Protein AF-A0A812VRJ7-F1 (afdb_monomer)

Mean predicted aligned error: 13.08 Å

Radius of gyration: 26.04 Å; Cα contacts (8 Å, |Δi|>4): 227; chains: 1; bounding box: 65×46×80 Å

pLDDT: mean 74.14, std 23.32, range [27.16, 97.75]

Structure (mmCIF, N/CA/C/O backbone):
data_AF-A0A812VRJ7-F1
#
_entry.id   AF-A0A812VRJ7-F1
#
loop_
_atom_site.group_PDB
_atom_site.id
_atom_site.type_symbol
_atom_site.label_atom_id
_atom_site.label_alt_id
_atom_site.label_comp_id
_atom_site.label_asym_id
_atom_site.label_entity_id
_atom_site.label_seq_id
_atom_site.pdbx_PDB_ins_code
_atom_site.Cartn_x
_atom_site.Cartn_y
_atom_site.Cartn_z
_atom_site.occupancy
_atom_site.B_iso_or_equiv
_atom_site.auth_seq_id
_atom_site.auth_comp_id
_atom_site.auth_asym_id
_atom_site.auth_atom_id
_atom_site.pdbx_PDB_model_num
ATOM 1 N N . MET A 1 1 ? -40.109 -2.853 35.556 1.00 38.38 1 MET A N 1
ATOM 2 C CA . MET A 1 1 ? -40.022 -1.914 36.688 1.00 38.38 1 MET A CA 1
ATOM 3 C C . MET A 1 1 ? -38.894 -0.971 36.322 1.00 38.38 1 MET A C 1
ATOM 5 O O . MET A 1 1 ? -37.742 -1.365 36.393 1.00 38.38 1 MET A O 1
ATOM 9 N N . CYS A 1 2 ? -39.244 0.147 35.689 1.00 47.12 2 CYS A N 1
ATOM 10 C CA . CYS A 1 2 ? -38.304 1.171 35.247 1.00 47.12 2 CYS A CA 1
ATOM 11 C C . CYS A 1 2 ? -38.473 2.306 36.246 1.00 47.12 2 CYS A C 1
ATOM 13 O O . CYS A 1 2 ? -39.527 2.941 36.252 1.00 47.12 2 CYS A O 1
ATOM 15 N N . ASP A 1 3 ? -37.506 2.461 37.142 1.00 59.97 3 ASP A N 1
ATOM 16 C CA . ASP A 1 3 ? -37.535 3.532 38.127 1.00 59.97 3 ASP A CA 1
ATOM 17 C C . ASP A 1 3 ? -37.390 4.880 37.419 1.00 59.97 3 ASP A C 1
ATOM 19 O O . ASP A 1 3 ? -36.591 5.044 36.494 1.00 59.97 3 ASP A O 1
ATOM 23 N N . ALA A 1 4 ? -38.246 5.818 37.819 1.00 60.97 4 ALA A N 1
ATOM 24 C CA . ALA A 1 4 ? -38.275 7.171 37.300 1.00 60.97 4 ALA A CA 1
ATOM 25 C C . ALA A 1 4 ? -36.961 7.882 37.656 1.00 60.97 4 ALA A C 1
ATOM 27 O O . ALA A 1 4 ? -36.634 8.037 38.831 1.00 60.97 4 ALA A O 1
ATOM 28 N N . MET A 1 5 ? -36.216 8.285 36.625 1.00 61.69 5 MET A N 1
ATOM 29 C CA . MET A 1 5 ? -34.984 9.063 36.743 1.00 61.69 5 MET A CA 1
ATOM 30 C C . MET A 1 5 ? -35.306 10.442 37.345 1.00 61.69 5 MET A C 1
ATOM 32 O O . MET A 1 5 ? -36.202 11.139 36.866 1.00 61.69 5 MET A O 1
ATOM 36 N N . ASP A 1 6 ? -34.588 10.801 38.405 1.00 71.00 6 ASP A N 1
ATOM 37 C CA . ASP A 1 6 ? -34.743 12.035 39.177 1.00 71.00 6 ASP A CA 1
ATOM 38 C C . ASP A 1 6 ? -34.308 13.274 38.349 1.00 71.00 6 ASP A C 1
ATOM 40 O O . ASP A 1 6 ? -33.198 13.278 37.812 1.00 71.00 6 ASP A O 1
ATOM 44 N N . PRO A 1 7 ? -35.137 14.331 38.204 1.00 68.12 7 PRO A N 1
ATOM 45 C CA . PRO A 1 7 ? -34.856 15.494 37.344 1.00 68.12 7 PRO A CA 1
ATOM 46 C C . PRO A 1 7 ? -33.763 16.454 37.858 1.00 68.12 7 PRO A C 1
ATOM 48 O O . PRO A 1 7 ? -33.565 17.526 37.283 1.00 68.12 7 PRO A O 1
ATOM 51 N N . THR A 1 8 ? -33.036 16.101 38.918 1.00 62.09 8 THR A N 1
ATOM 52 C CA . THR A 1 8 ? -32.086 17.001 39.593 1.00 62.09 8 THR A CA 1
ATOM 53 C C . THR A 1 8 ? -30.686 17.057 38.948 1.00 62.09 8 THR A C 1
ATOM 55 O O . THR A 1 8 ? -29.883 17.909 39.318 1.00 62.09 8 THR A O 1
ATOM 58 N N . GLU A 1 9 ? -30.391 16.240 37.928 1.00 58.53 9 GLU A N 1
ATOM 59 C CA . GLU A 1 9 ? -29.117 16.272 37.172 1.00 58.53 9 GLU A CA 1
ATOM 60 C C . GLU A 1 9 ? -29.133 17.178 35.919 1.00 58.53 9 GLU A C 1
ATOM 62 O O . GLU A 1 9 ? -28.286 17.060 35.036 1.00 58.53 9 GLU A O 1
ATOM 67 N N . ALA A 1 10 ? -30.060 18.134 35.817 1.00 58.62 10 ALA A N 1
ATOM 68 C CA . ALA A 1 10 ? -30.115 19.053 34.671 1.00 58.62 10 ALA A CA 1
ATOM 69 C C . ALA A 1 10 ? -28.995 20.126 34.651 1.00 58.62 10 ALA A C 1
ATOM 71 O O . ALA A 1 10 ? -28.858 20.839 33.662 1.00 58.62 10 ALA A O 1
ATOM 72 N N . GLY A 1 11 ? -28.185 20.251 35.713 1.00 57.69 11 GLY A N 1
ATOM 73 C CA . GLY A 1 11 ? -27.162 21.304 35.852 1.00 57.69 11 GLY A CA 1
ATOM 74 C C . GLY A 1 11 ? -25.723 20.919 35.476 1.00 57.69 11 GLY A C 1
ATOM 75 O O . GLY A 1 11 ? -24.850 21.780 35.482 1.00 57.69 11 GLY A O 1
ATOM 76 N N . ALA A 1 12 ? -25.439 19.650 35.162 1.00 57.78 12 ALA A N 1
ATOM 77 C CA . ALA A 1 12 ? -24.073 19.190 34.864 1.00 57.78 12 ALA A CA 1
ATOM 78 C C . ALA A 1 12 ? -23.681 19.308 33.376 1.00 57.78 12 ALA A C 1
ATOM 80 O O . ALA A 1 12 ? -22.518 19.108 33.028 1.00 57.78 12 ALA A O 1
ATOM 81 N N . GLY A 1 13 ? -24.635 19.630 32.495 1.00 56.81 13 GLY A N 1
ATOM 82 C CA . GLY A 1 13 ? -24.418 19.662 31.045 1.00 56.81 13 GLY A CA 1
ATOM 83 C C . GLY A 1 13 ? -23.746 20.931 30.513 1.00 56.81 13 GLY A C 1
ATOM 84 O O . GLY A 1 13 ? -23.052 20.856 29.502 1.00 56.81 13 GLY A O 1
ATOM 85 N N . GLU A 1 14 ? -23.904 22.082 31.176 1.00 61.69 14 GLU A N 1
ATOM 86 C CA . GLU A 1 14 ? -23.411 23.363 30.637 1.00 61.69 14 GLU A CA 1
ATOM 87 C C . GLU A 1 14 ? -21.886 23.522 30.769 1.00 61.69 14 GLU A C 1
ATOM 89 O O . GLU A 1 14 ? -21.258 24.105 29.893 1.00 61.69 14 GLU A O 1
ATOM 94 N N . ASN A 1 15 ? -21.255 22.890 31.765 1.00 62.81 15 ASN A N 1
ATOM 95 C CA . ASN A 1 15 ? -19.796 22.955 31.944 1.00 62.81 15 ASN A CA 1
ATOM 96 C C . ASN A 1 15 ? -19.004 22.050 30.982 1.00 62.81 15 ASN A C 1
ATOM 98 O O . ASN A 1 15 ? -17.785 22.168 30.905 1.00 62.81 15 ASN A O 1
ATOM 102 N N . PHE A 1 16 ? -19.652 21.121 30.269 1.00 69.44 16 PHE A N 1
ATOM 103 C CA . PHE A 1 16 ? -18.943 20.226 29.344 1.00 69.44 16 PHE A CA 1
ATOM 104 C C . PHE A 1 16 ? -18.629 20.900 28.000 1.00 69.44 16 PHE A C 1
ATOM 106 O O . PHE A 1 16 ? -17.688 20.497 27.321 1.00 69.44 16 PHE A O 1
ATOM 113 N N . LEU A 1 17 ? -19.395 21.930 27.618 1.00 69.94 17 LEU A N 1
ATOM 114 C CA . LEU A 1 17 ? -19.218 22.636 26.344 1.00 69.94 17 LEU A CA 1
ATOM 115 C C . LEU A 1 17 ? -18.100 23.691 26.374 1.00 69.94 17 LEU A C 1
ATOM 117 O O . LEU A 1 17 ? -17.613 24.055 25.307 1.00 69.94 17 LEU A O 1
ATOM 121 N N . ASP A 1 18 ? -17.657 24.109 27.563 1.00 77.75 18 ASP A N 1
ATOM 122 C CA . ASP A 1 18 ? -16.561 25.075 27.749 1.00 77.75 18 ASP A CA 1
ATOM 123 C C . ASP A 1 18 ? -15.201 24.411 28.032 1.00 77.75 18 ASP A C 1
ATOM 125 O O . ASP A 1 18 ? -14.207 25.101 28.255 1.00 77.75 18 ASP A O 1
ATOM 129 N N . MET A 1 19 ? -15.126 23.074 28.019 1.00 83.50 19 MET A N 1
ATOM 130 C CA . MET A 1 19 ? -13.853 22.367 28.172 1.00 83.50 19 MET A CA 1
ATOM 131 C C . MET A 1 19 ? -12.936 22.714 26.997 1.00 83.50 19 MET A C 1
ATOM 133 O O . MET A 1 19 ? -13.274 22.459 25.837 1.00 83.50 19 MET A O 1
ATOM 137 N N . GLU A 1 20 ? -11.772 23.294 27.292 1.00 91.69 20 GLU A N 1
ATOM 138 C CA . GLU A 1 20 ? -10.800 23.628 26.260 1.00 91.69 20 GLU A CA 1
ATOM 139 C C . GLU A 1 20 ? -10.397 22.359 25.502 1.00 91.69 20 GLU A C 1
ATOM 141 O O . GLU A 1 20 ? -10.191 21.284 26.073 1.00 91.69 20 GLU A O 1
ATOM 146 N N . ARG A 1 21 ? -10.282 22.484 24.178 1.00 88.12 21 ARG A N 1
ATOM 147 C CA . ARG A 1 21 ? -9.970 21.368 23.279 1.00 88.12 21 ARG A CA 1
ATOM 148 C C . ARG A 1 21 ? -8.733 20.583 23.729 1.00 88.12 21 ARG A C 1
ATOM 150 O O . ARG A 1 21 ? -8.737 19.358 23.645 1.00 88.12 21 ARG A O 1
ATOM 157 N N . ASP A 1 22 ? -7.715 21.273 24.232 1.00 89.19 22 ASP A N 1
ATOM 158 C CA . ASP A 1 22 ? -6.463 20.664 24.685 1.00 89.19 22 ASP A CA 1
ATOM 159 C C . ASP A 1 22 ? -6.663 19.794 25.938 1.00 89.19 22 ASP A C 1
ATOM 161 O O . ASP A 1 22 ? -6.056 18.727 26.056 1.00 89.19 22 ASP A O 1
ATOM 165 N N . GLU A 1 23 ? -7.551 20.195 26.854 1.00 91.50 23 GLU A N 1
ATOM 166 C CA . GLU A 1 23 ? -7.906 19.396 28.032 1.00 91.50 23 GLU A CA 1
ATOM 167 C C . GLU A 1 23 ? -8.691 18.148 27.631 1.00 91.50 23 GLU A C 1
ATOM 169 O O . GLU A 1 23 ? -8.403 17.051 28.117 1.00 91.50 23 GLU A O 1
ATOM 174 N N . LEU A 1 24 ? -9.632 18.286 26.691 1.00 90.44 24 LEU A N 1
ATOM 175 C CA . LEU A 1 24 ? -10.376 17.153 26.147 1.00 90.44 24 LEU A CA 1
ATOM 176 C C . LEU A 1 24 ? -9.442 16.168 25.431 1.00 90.44 24 LEU A C 1
ATOM 178 O O . LEU A 1 24 ? -9.554 14.960 25.640 1.00 90.44 24 LEU A O 1
ATOM 182 N N . GLU A 1 25 ? -8.497 16.660 24.624 1.00 88.75 25 GLU A N 1
ATOM 183 C CA . GLU A 1 25 ? -7.491 15.831 23.952 1.00 88.75 25 GLU A CA 1
ATOM 184 C C . GLU A 1 25 ? -6.598 15.101 24.974 1.00 88.75 25 GLU A C 1
ATOM 186 O O . GLU A 1 25 ? -6.362 13.897 24.832 1.00 88.75 25 GLU A O 1
ATOM 191 N N . GLN A 1 26 ? -6.166 15.769 26.051 1.00 91.06 26 GLN A N 1
ATOM 192 C CA . GLN A 1 26 ? -5.392 15.142 27.132 1.00 91.06 26 GLN A CA 1
ATOM 193 C C . GLN A 1 26 ? -6.197 14.118 27.939 1.00 91.06 26 GLN A C 1
ATOM 195 O O . GLN A 1 26 ? -5.662 13.066 28.314 1.00 91.06 26 GLN A O 1
ATOM 200 N N . LEU A 1 27 ? -7.477 14.389 28.201 1.00 91.38 27 LEU A N 1
ATOM 201 C CA . LEU A 1 27 ? -8.371 13.476 28.906 1.00 91.38 27 LEU A CA 1
ATOM 202 C C . LEU A 1 27 ? -8.643 12.244 28.041 1.00 91.38 27 LEU A C 1
ATOM 204 O O . LEU A 1 27 ? -8.508 11.121 28.527 1.00 91.38 27 LEU A O 1
ATOM 208 N N . LEU A 1 28 ? -8.920 12.432 26.748 1.00 88.69 28 LEU A N 1
ATOM 209 C CA . LEU A 1 28 ? -9.104 11.349 25.785 1.00 88.69 28 LEU A CA 1
ATOM 210 C C . LEU A 1 28 ? -7.826 10.512 25.648 1.00 88.69 28 LEU A C 1
ATOM 212 O O . LEU A 1 28 ? -7.893 9.287 25.708 1.00 88.69 28 LEU A O 1
ATOM 216 N N . ALA A 1 29 ? -6.655 11.146 25.538 1.00 85.94 29 ALA A N 1
ATOM 217 C CA . ALA A 1 29 ? -5.371 10.452 25.480 1.00 85.94 29 ALA A CA 1
ATOM 218 C C . ALA A 1 29 ? -5.104 9.653 26.763 1.00 85.94 29 ALA A C 1
ATOM 220 O O . ALA A 1 29 ? -4.741 8.476 26.700 1.00 85.94 29 ALA A O 1
ATOM 221 N N . THR A 1 30 ? -5.361 10.247 27.932 1.00 89.81 30 THR A N 1
ATOM 222 C CA . THR A 1 30 ? -5.280 9.557 29.224 1.00 89.81 30 THR A CA 1
ATOM 223 C C . THR A 1 30 ? -6.249 8.376 29.285 1.00 89.81 30 THR A C 1
ATOM 225 O O . THR A 1 30 ? -5.858 7.284 29.701 1.00 89.81 30 THR A O 1
ATOM 228 N N . PHE A 1 31 ? -7.490 8.551 28.838 1.00 90.00 31 PHE A N 1
ATOM 229 C CA . PHE A 1 31 ? -8.501 7.500 28.824 1.00 90.00 31 PHE A CA 1
ATOM 230 C C . PHE A 1 31 ? -8.092 6.346 27.900 1.00 90.00 31 PHE A C 1
ATOM 232 O O . PHE A 1 31 ? -8.024 5.201 28.345 1.00 90.00 31 PHE A O 1
ATOM 239 N N . VAL A 1 32 ? -7.703 6.646 26.657 1.00 86.00 32 VAL A N 1
ATOM 240 C CA . VAL A 1 32 ? -7.214 5.667 25.671 1.00 86.00 32 VAL A CA 1
ATOM 241 C C . VAL A 1 32 ? -5.965 4.947 26.182 1.00 86.00 32 VAL A C 1
ATOM 243 O O . VAL A 1 32 ? -5.845 3.733 26.027 1.00 86.00 32 VAL A O 1
ATOM 246 N N . SER A 1 33 ? -5.065 5.649 26.878 1.00 84.50 33 SER A N 1
ATOM 247 C CA . SER A 1 33 ? -3.874 5.035 27.476 1.00 84.50 33 SER A CA 1
ATOM 248 C C . SER A 1 33 ? -4.206 4.009 28.567 1.00 84.50 33 SER A C 1
ATOM 250 O O . SER A 1 33 ? -3.423 3.085 28.790 1.00 84.50 33 SER A O 1
ATOM 252 N N . ARG A 1 34 ? -5.367 4.122 29.225 1.00 88.06 34 ARG A N 1
ATOM 253 C CA . ARG A 1 34 ? -5.824 3.188 30.266 1.00 88.06 34 ARG A CA 1
ATOM 254 C C . ARG A 1 34 ? -6.627 2.015 29.715 1.00 88.06 34 ARG A C 1
ATOM 256 O O . ARG A 1 34 ? -6.805 1.036 30.436 1.00 88.06 34 ARG A O 1
ATOM 263 N N . LEU A 1 35 ? -7.068 2.076 28.458 1.00 86.31 35 LEU A N 1
ATOM 264 C CA . LEU A 1 35 ? -7.77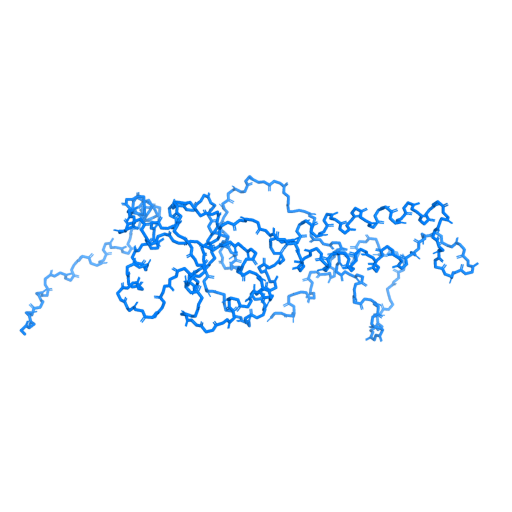0 0.965 27.828 1.00 86.31 35 LEU A CA 1
ATOM 265 C C . LEU A 1 35 ? -6.841 -0.253 27.743 1.00 86.31 35 LEU A C 1
ATOM 267 O O . LEU A 1 35 ? -5.724 -0.192 27.215 1.00 86.31 35 LEU A O 1
ATOM 271 N N . GLN A 1 36 ? -7.319 -1.361 28.302 1.00 84.38 36 GLN A N 1
ATOM 272 C CA .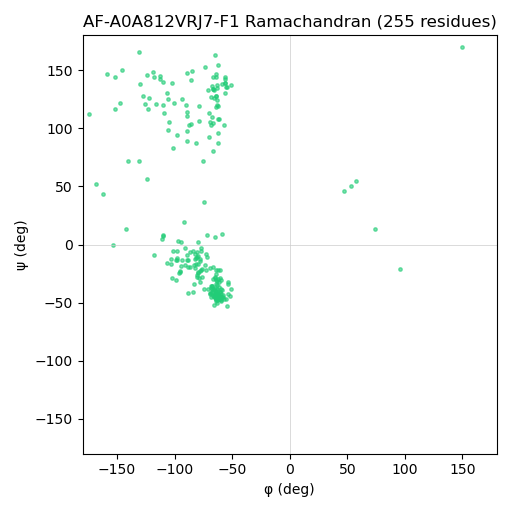 GLN A 1 36 ? -6.730 -2.684 28.158 1.00 84.38 36 GLN A CA 1
ATOM 273 C C . GLN A 1 36 ? -7.688 -3.558 27.344 1.00 84.38 36 GLN A C 1
ATOM 275 O O . GLN A 1 36 ? -8.906 -3.393 27.455 1.00 84.38 36 GLN A O 1
ATOM 280 N N . PRO A 1 37 ? -7.167 -4.463 26.500 1.00 80.88 37 PRO A N 1
ATOM 281 C CA . PRO A 1 37 ? -8.015 -5.366 25.739 1.00 80.88 37 PRO A CA 1
ATOM 282 C C . PRO A 1 37 ? -8.776 -6.279 26.703 1.00 80.88 37 PRO A C 1
ATOM 284 O O . PRO A 1 37 ? -8.191 -6.838 27.629 1.00 80.88 37 PRO A O 1
ATOM 287 N N . VAL A 1 38 ? -10.080 -6.447 26.466 1.00 84.94 38 VAL A N 1
ATOM 288 C CA . VAL A 1 38 ? -10.959 -7.287 27.303 1.00 84.94 38 VAL A CA 1
ATOM 289 C C . VAL A 1 38 ? -10.481 -8.745 27.318 1.00 84.94 38 VAL A C 1
ATOM 291 O O . VAL A 1 38 ? -10.667 -9.463 28.297 1.00 84.94 38 VAL A O 1
ATOM 294 N N . SER A 1 39 ? -9.836 -9.187 26.238 1.00 82.38 39 SER A N 1
ATOM 295 C CA . SER A 1 39 ? -9.262 -10.521 26.102 1.00 82.38 39 SER A CA 1
ATOM 296 C C . SER A 1 39 ? -8.069 -10.481 25.153 1.00 82.38 39 SER A C 1
ATOM 298 O O . SER A 1 39 ? -8.094 -9.779 24.148 1.00 82.38 39 SER A O 1
ATOM 300 N N . THR A 1 40 ? -7.034 -11.280 25.411 1.00 76.62 40 THR A N 1
ATOM 301 C CA . THR A 1 40 ? -5.915 -11.449 24.466 1.00 76.62 40 THR A CA 1
ATOM 302 C C . THR A 1 40 ? -6.354 -12.100 23.154 1.00 76.62 40 THR A C 1
ATOM 304 O O . THR A 1 40 ? -5.714 -11.898 22.128 1.00 76.62 40 THR A O 1
ATOM 307 N N . LYS A 1 41 ? -7.482 -12.821 23.160 1.00 80.88 41 LYS A N 1
ATOM 308 C CA . LYS A 1 41 ? -8.057 -13.461 21.969 1.00 80.88 41 LYS A CA 1
ATOM 309 C C . LYS A 1 41 ? -8.801 -12.492 21.049 1.00 80.88 41 LYS A C 1
ATOM 311 O O . LYS A 1 41 ? -9.116 -12.854 19.918 1.00 80.88 41 LYS A O 1
ATOM 316 N N . SER A 1 42 ? -9.108 -11.273 21.510 1.00 79.88 42 SER A N 1
ATOM 317 C CA . SER A 1 42 ? -9.819 -10.292 20.679 1.00 79.88 42 SER A CA 1
ATOM 318 C C . SER A 1 42 ? -8.899 -9.583 19.681 1.00 79.88 42 SER A C 1
ATOM 320 O O . SER A 1 42 ? -9.383 -9.025 18.696 1.00 79.88 42 SER A O 1
ATOM 322 N N . VAL A 1 43 ? -7.577 -9.647 19.878 1.00 88.56 43 VAL A N 1
ATOM 323 C CA . VAL A 1 43 ? -6.598 -9.051 18.963 1.00 88.56 43 VAL A CA 1
ATOM 324 C C . VAL A 1 43 ? -6.227 -10.070 17.886 1.00 88.56 43 VAL A C 1
ATOM 326 O O . VAL A 1 43 ? -5.404 -10.966 18.083 1.00 88.56 43 VAL A O 1
ATOM 329 N N . ARG A 1 44 ? -6.868 -9.944 16.723 1.00 92.81 44 ARG A N 1
ATOM 330 C CA . ARG A 1 44 ? -6.634 -10.799 15.553 1.00 92.81 44 ARG A CA 1
ATOM 331 C C . ARG A 1 44 ? -6.112 -9.966 14.394 1.00 92.81 44 ARG A C 1
ATOM 333 O O . ARG A 1 44 ? -6.548 -8.839 14.210 1.00 92.81 44 ARG A O 1
ATOM 340 N N . ALA A 1 45 ? -5.214 -10.520 13.592 1.00 95.00 45 ALA A N 1
ATOM 341 C CA . ALA A 1 45 ? -4.722 -9.880 12.377 1.00 95.00 45 ALA A CA 1
ATOM 342 C C . ALA A 1 45 ? -4.783 -10.832 11.184 1.00 95.00 45 ALA A C 1
ATOM 344 O O . ALA A 1 45 ? -4.935 -12.049 11.319 1.00 95.00 45 ALA A O 1
ATOM 345 N N . VAL A 1 46 ? -4.639 -10.264 9.991 1.00 95.44 46 VAL A N 1
ATOM 346 C CA . VAL A 1 46 ? -4.527 -10.994 8.730 1.00 95.44 46 VAL A CA 1
ATOM 347 C C . VAL A 1 46 ? -3.236 -10.576 8.036 1.00 95.44 46 VAL A C 1
ATOM 349 O O . VAL A 1 46 ? -2.793 -9.432 8.121 1.00 95.44 46 VAL A O 1
ATOM 352 N N . ARG A 1 47 ? -2.599 -11.508 7.324 1.00 96.06 47 ARG A N 1
ATOM 353 C CA . ARG A 1 47 ? -1.437 -11.171 6.494 1.00 96.06 47 ARG A CA 1
ATOM 354 C C . ARG A 1 47 ? -1.894 -10.360 5.285 1.00 96.06 47 ARG A C 1
ATOM 356 O O . ARG A 1 47 ? -2.819 -10.767 4.585 1.00 96.06 47 ARG A O 1
ATOM 363 N N . THR A 1 48 ? -1.206 -9.264 4.985 1.00 94.94 48 THR A N 1
ATOM 364 C CA . THR A 1 48 ? -1.590 -8.336 3.906 1.00 94.94 48 THR A CA 1
ATOM 365 C C . THR A 1 48 ? -1.772 -9.048 2.563 1.00 94.94 48 THR A C 1
ATOM 367 O O . THR A 1 48 ? -2.756 -8.807 1.872 1.00 94.94 48 THR A O 1
ATOM 370 N N . HIS A 1 49 ? -0.889 -9.985 2.198 1.00 94.56 49 HIS A N 1
ATOM 371 C CA . HIS A 1 49 ? -1.039 -10.742 0.949 1.00 94.56 49 HIS A CA 1
ATOM 372 C C . HIS A 1 49 ? -2.286 -11.640 0.900 1.00 94.56 49 HIS A C 1
ATOM 374 O O . HIS A 1 49 ? -2.801 -11.879 -0.187 1.00 94.56 49 HIS A O 1
ATOM 380 N N . GLU A 1 50 ? -2.787 -12.141 2.035 1.00 94.62 50 GLU A N 1
ATOM 381 C CA . GLU A 1 50 ? -4.051 -12.891 2.085 1.00 94.62 50 GLU A CA 1
ATOM 382 C C . GLU A 1 50 ? -5.250 -11.949 1.949 1.00 94.62 50 GLU A C 1
ATOM 384 O O . GLU A 1 50 ? -6.203 -12.270 1.238 1.00 94.62 50 GLU A O 1
ATOM 389 N N . ALA A 1 51 ? -5.176 -10.766 2.566 1.00 93.50 51 ALA A N 1
ATOM 390 C CA . ALA A 1 51 ? -6.202 -9.735 2.438 1.00 93.50 51 ALA A CA 1
ATOM 391 C C . ALA A 1 51 ? -6.289 -9.175 1.009 1.00 93.50 51 ALA A C 1
ATOM 393 O O . ALA A 1 51 ? -7.391 -8.951 0.515 1.00 93.50 51 ALA A O 1
ATOM 394 N N . LEU A 1 52 ? -5.145 -8.998 0.336 1.00 93.50 52 LEU A N 1
ATOM 395 C CA . LEU A 1 52 ? -5.034 -8.497 -1.040 1.00 93.50 52 LEU A CA 1
ATOM 396 C C . LEU A 1 52 ? -5.150 -9.589 -2.113 1.00 93.50 52 LEU A C 1
ATOM 398 O O . LEU A 1 52 ? -5.231 -9.273 -3.303 1.00 93.50 52 LEU A O 1
ATOM 402 N N . ARG A 1 53 ? -5.198 -10.869 -1.726 1.00 92.56 53 ARG A N 1
ATOM 403 C CA . ARG A 1 53 ? -5.268 -11.991 -2.668 1.00 92.56 53 ARG A CA 1
ATOM 404 C C . ARG A 1 53 ? -6.470 -11.846 -3.601 1.00 92.56 53 ARG A C 1
ATOM 406 O O . ARG A 1 53 ? -7.565 -11.482 -3.163 1.00 92.56 53 ARG A O 1
ATOM 413 N N . TRP A 1 54 ? -6.267 -12.168 -4.880 1.00 91.62 54 TRP A N 1
ATOM 414 C CA . TRP A 1 54 ? -7.311 -12.105 -5.910 1.00 91.62 54 TRP A CA 1
ATOM 415 C C . TRP A 1 54 ? -8.006 -10.733 -5.962 1.00 91.62 54 TRP A C 1
ATOM 417 O O . TRP A 1 54 ? -9.234 -10.649 -5.919 1.00 91.62 54 TRP A O 1
ATOM 427 N N . PHE A 1 55 ? -7.223 -9.651 -6.027 1.00 89.50 55 PHE A N 1
ATOM 428 C CA . PHE A 1 55 ? -7.722 -8.268 -6.024 1.00 89.50 55 PHE A CA 1
ATOM 429 C C . PHE A 1 55 ? -8.565 -7.954 -4.788 1.00 89.50 55 PHE A C 1
ATOM 431 O O . PHE A 1 55 ? -9.745 -7.595 -4.875 1.00 89.50 55 PHE A O 1
ATOM 438 N N . ALA A 1 56 ? -7.969 -8.197 -3.626 1.00 90.62 56 ALA A N 1
ATOM 439 C CA . ALA A 1 56 ? -8.599 -8.062 -2.326 1.00 90.62 56 ALA A CA 1
ATOM 440 C C . ALA A 1 56 ? -9.988 -8.716 -2.243 1.00 90.62 56 ALA A C 1
ATOM 442 O O . ALA A 1 56 ? -10.954 -8.127 -1.753 1.00 90.62 56 ALA A O 1
ATOM 443 N N . GLN A 1 57 ? -10.111 -9.946 -2.754 1.00 91.25 57 GLN A N 1
ATOM 444 C CA . GLN A 1 57 ? -11.366 -10.702 -2.712 1.00 91.25 57 GLN A CA 1
ATOM 445 C C . GLN A 1 57 ? -11.910 -10.799 -1.282 1.00 91.25 57 GLN A C 1
ATOM 447 O O . GLN A 1 57 ? -13.120 -10.738 -1.092 1.00 91.25 57 GLN A O 1
ATOM 452 N N . ALA A 1 58 ? -11.024 -10.887 -0.286 1.00 89.69 58 ALA A N 1
ATOM 453 C CA . ALA A 1 58 ? -11.387 -10.914 1.125 1.00 89.69 58 ALA A CA 1
ATOM 454 C C . ALA A 1 58 ? -12.164 -9.654 1.557 1.00 89.69 58 ALA A C 1
ATOM 456 O O . ALA A 1 58 ? -13.160 -9.772 2.259 1.00 89.69 58 ALA A O 1
ATOM 457 N N . LEU A 1 59 ? -11.785 -8.469 1.061 1.00 86.31 59 LEU A N 1
ATOM 458 C CA . LEU A 1 59 ? -12.499 -7.207 1.315 1.00 86.31 59 LEU A CA 1
ATOM 459 C C . LEU A 1 59 ? -13.824 -7.101 0.544 1.00 86.31 59 LEU A C 1
ATOM 461 O O . LEU A 1 59 ? -14.667 -6.256 0.841 1.00 86.31 59 LEU A O 1
ATOM 465 N N . ARG A 1 60 ? -13.998 -7.922 -0.497 1.00 87.69 60 ARG A N 1
ATOM 466 C CA . ARG A 1 60 ? -15.188 -7.919 -1.359 1.00 87.69 60 ARG A CA 1
ATOM 467 C C . ARG A 1 60 ? -16.221 -8.968 -0.953 1.00 87.69 60 ARG A C 1
ATOM 469 O O . ARG A 1 60 ? -17.396 -8.790 -1.289 1.00 87.69 60 ARG A O 1
ATOM 476 N N . ALA A 1 61 ? -15.780 -10.025 -0.274 1.00 88.25 61 ALA A N 1
ATOM 477 C CA . ALA A 1 61 ? -16.597 -11.146 0.165 1.00 88.25 61 ALA A CA 1
ATOM 478 C C . ALA A 1 61 ? -17.696 -10.708 1.154 1.00 88.25 61 ALA A C 1
ATOM 480 O O . ALA A 1 61 ? -17.548 -9.687 1.829 1.00 88.25 61 ALA A O 1
ATOM 481 N N . PRO A 1 62 ? -18.808 -11.461 1.245 1.00 86.06 62 PRO A N 1
ATOM 482 C CA . PRO A 1 62 ? -19.795 -11.268 2.301 1.00 86.06 62 PRO A CA 1
ATOM 483 C C . PRO A 1 62 ? -19.156 -11.384 3.692 1.00 86.06 62 PRO A C 1
ATOM 485 O O . PRO A 1 62 ? -18.258 -12.201 3.910 1.00 86.06 62 PRO A O 1
ATOM 488 N N . THR A 1 63 ? -19.635 -10.572 4.632 1.00 82.12 63 THR A N 1
ATOM 489 C CA . THR A 1 63 ? -19.201 -10.587 6.034 1.00 82.12 63 THR A CA 1
ATOM 490 C C . THR A 1 63 ? -19.382 -11.975 6.654 1.00 82.12 63 THR A C 1
ATOM 492 O O . THR A 1 63 ? -20.392 -12.631 6.415 1.00 82.12 63 THR A O 1
ATOM 495 N N . GLY A 1 64 ? -18.413 -12.418 7.461 1.00 77.88 64 GLY A N 1
ATOM 496 C CA . GLY A 1 64 ? -18.490 -13.672 8.227 1.00 77.88 64 GLY A CA 1
ATOM 497 C C . GLY A 1 64 ? -17.841 -14.901 7.576 1.00 77.88 64 GLY A C 1
ATOM 498 O O . GLY A 1 64 ? -17.437 -15.806 8.292 1.00 77.88 64 GLY A O 1
ATOM 499 N N . VAL A 1 65 ? -17.633 -14.929 6.253 1.00 83.75 65 VAL A N 1
ATOM 500 C CA . VAL A 1 65 ? -17.053 -16.113 5.569 1.00 83.75 65 VAL A CA 1
ATOM 501 C C . VAL A 1 65 ? -15.534 -16.237 5.773 1.00 83.75 65 VAL A C 1
ATOM 503 O O . VAL A 1 65 ? -14.961 -17.307 5.607 1.00 83.75 65 VAL A O 1
ATOM 506 N N . MET A 1 66 ? -14.851 -15.141 6.116 1.00 84.31 66 MET A N 1
ATOM 507 C CA . MET A 1 66 ? -13.381 -15.071 6.109 1.00 84.31 66 MET A CA 1
ATOM 508 C C . MET A 1 66 ? -12.745 -14.966 7.502 1.00 84.31 66 MET A C 1
ATOM 510 O O . MET A 1 66 ? -11.523 -14.840 7.588 1.00 84.31 66 MET A O 1
ATOM 514 N N . ALA A 1 67 ? -13.535 -15.040 8.580 1.00 82.81 67 ALA A N 1
ATOM 515 C CA . ALA A 1 67 ? -13.027 -14.911 9.950 1.00 82.81 67 ALA A CA 1
ATOM 516 C C . ALA A 1 67 ? -11.971 -15.981 10.289 1.00 82.81 67 ALA A C 1
ATOM 518 O O . ALA A 1 67 ? -11.019 -15.710 11.022 1.00 82.81 67 ALA A O 1
ATOM 519 N N . GLU A 1 68 ? -12.075 -17.167 9.680 1.00 87.56 68 GLU A N 1
ATOM 520 C CA . GLU A 1 68 ? -11.138 -18.287 9.845 1.00 87.56 68 GLU A CA 1
ATOM 521 C C . GLU A 1 68 ? -9.707 -17.974 9.383 1.00 87.56 68 GLU A C 1
ATOM 523 O O . GLU A 1 68 ? -8.759 -18.613 9.830 1.00 87.56 68 GLU A O 1
ATOM 528 N N . LYS A 1 69 ? -9.521 -16.981 8.504 1.00 90.06 69 LYS A N 1
ATOM 529 C CA . LYS A 1 69 ? -8.190 -16.601 8.002 1.00 90.06 69 LYS A CA 1
ATOM 530 C C . LYS A 1 69 ? -7.412 -15.681 8.938 1.00 90.06 69 LYS A C 1
ATOM 532 O O . LYS A 1 69 ? -6.226 -15.444 8.701 1.00 90.06 69 LYS A O 1
ATOM 537 N N . SER A 1 70 ? -8.070 -15.119 9.947 1.00 93.25 70 SER A N 1
ATOM 538 C CA . SER A 1 70 ? -7.423 -14.246 10.922 1.00 93.25 70 SER A CA 1
ATOM 539 C C . SER A 1 70 ? -6.800 -15.066 12.051 1.00 93.25 70 SER A C 1
ATOM 541 O O . SER A 1 70 ? -7.375 -16.059 12.500 1.00 93.25 70 SER A O 1
ATOM 543 N N . PHE A 1 71 ? -5.629 -14.648 12.520 1.00 94.50 71 PHE A N 1
ATOM 544 C CA . PHE A 1 71 ? -4.884 -15.311 13.592 1.00 94.50 71 PHE A CA 1
ATOM 545 C C . PHE A 1 71 ? -4.713 -14.367 14.784 1.00 94.50 71 PHE A C 1
ATOM 547 O O . PHE A 1 71 ? -4.625 -13.153 14.603 1.00 94.50 71 PHE A O 1
ATOM 554 N N . GLU A 1 72 ? -4.676 -14.922 15.995 1.00 93.88 72 GLU A N 1
ATOM 555 C CA . GLU A 1 72 ? -4.412 -14.163 17.222 1.00 93.88 72 GLU A CA 1
ATOM 556 C C . GLU A 1 72 ? -2.978 -13.608 17.196 1.00 93.88 72 GLU A C 1
ATOM 558 O O . GLU A 1 72 ? -2.030 -14.316 16.845 1.00 93.88 72 GLU A O 1
ATOM 563 N N . THR A 1 73 ? -2.810 -12.329 17.527 1.00 93.19 73 THR A N 1
ATOM 564 C CA . THR A 1 73 ? -1.503 -11.656 17.553 1.00 93.19 73 THR A CA 1
ATOM 565 C C . THR A 1 73 ? -1.471 -10.619 18.666 1.00 93.19 73 THR A C 1
ATOM 567 O O . THR A 1 73 ? -2.491 -10.029 19.003 1.00 93.19 73 THR A O 1
ATOM 570 N N . THR A 1 74 ? -0.293 -10.363 19.226 1.00 89.62 74 THR A N 1
ATOM 571 C CA . THR A 1 74 ? -0.079 -9.279 20.200 1.00 89.62 74 THR A CA 1
ATOM 572 C C . THR A 1 74 ? 0.268 -7.951 19.531 1.00 89.62 74 THR A C 1
ATOM 574 O O . THR A 1 74 ? 0.133 -6.901 20.147 1.00 89.62 74 THR A O 1
ATOM 577 N N . GLU A 1 75 ? 0.709 -8.002 18.274 1.00 90.12 75 GLU A N 1
ATOM 578 C CA . GLU A 1 75 ? 1.226 -6.858 17.520 1.00 90.12 75 GLU A CA 1
ATOM 579 C C . GLU A 1 75 ? 0.553 -6.766 16.152 1.00 90.12 75 GLU A C 1
ATOM 581 O O . GLU A 1 75 ? 0.358 -7.783 15.468 1.00 90.12 75 GLU A O 1
ATOM 586 N N . ILE A 1 76 ? 0.222 -5.536 15.760 1.00 92.12 76 ILE A N 1
ATOM 587 C CA . ILE A 1 76 ? -0.402 -5.180 14.486 1.00 92.12 76 ILE A CA 1
ATOM 588 C C . ILE A 1 76 ? 0.453 -4.085 13.842 1.00 92.12 76 ILE A C 1
ATOM 590 O O . ILE A 1 76 ? 0.724 -3.062 14.469 1.00 92.12 76 ILE A O 1
ATOM 594 N N . ASP A 1 77 ? 0.852 -4.286 12.584 1.00 92.81 77 ASP A N 1
ATOM 595 C CA . ASP A 1 77 ? 1.708 -3.323 11.879 1.00 92.81 77 ASP A CA 1
ATOM 596 C C . ASP A 1 77 ? 0.908 -2.113 11.386 1.00 92.81 77 ASP A C 1
ATOM 598 O O . ASP A 1 77 ? 1.448 -1.014 11.249 1.00 92.81 77 ASP A O 1
ATOM 602 N N . GLU A 1 78 ? -0.361 -2.328 11.032 1.00 91.19 78 GLU A N 1
ATOM 603 C CA . GLU A 1 78 ? -1.228 -1.287 10.493 1.00 91.19 78 GLU A CA 1
ATOM 604 C C . GLU A 1 78 ? -2.712 -1.627 10.661 1.00 91.19 78 GLU A C 1
ATOM 606 O O . GLU A 1 78 ? -3.141 -2.782 10.561 1.00 91.19 78 GLU A O 1
ATOM 611 N N . PHE A 1 79 ? -3.503 -0.581 10.866 1.00 89.88 79 PHE A N 1
ATOM 612 C CA . PHE A 1 79 ? -4.947 -0.644 11.016 1.00 89.88 79 PHE A CA 1
ATOM 613 C C . PHE A 1 79 ? -5.653 -0.121 9.760 1.00 89.88 79 PHE A C 1
ATOM 615 O O . PHE A 1 79 ? -5.399 1.007 9.334 1.00 89.88 79 PHE A O 1
ATOM 622 N N . TRP A 1 80 ? -6.546 -0.921 9.170 1.00 89.25 80 TRP A N 1
ATOM 623 C CA . TRP A 1 80 ? -7.378 -0.530 8.026 1.00 89.25 80 TRP A CA 1
ATOM 624 C C . TRP A 1 80 ? -8.831 -0.389 8.478 1.00 89.25 80 TRP A C 1
ATOM 626 O O . TRP A 1 80 ? -9.478 -1.376 8.833 1.00 89.25 80 TRP A O 1
ATOM 636 N N . SER A 1 81 ? -9.352 0.839 8.451 1.00 81.75 81 SER A N 1
ATOM 637 C CA . SER A 1 81 ? -10.751 1.108 8.785 1.00 81.75 81 SER A CA 1
ATOM 638 C C . SER A 1 81 ? -11.668 0.895 7.575 1.00 81.75 81 SER A C 1
ATOM 640 O O . SER A 1 81 ? -11.294 1.111 6.422 1.00 81.75 81 SER A O 1
ATOM 642 N N . HIS A 1 82 ? -12.909 0.480 7.827 1.00 67.94 82 HIS A N 1
ATOM 643 C CA . HIS A 1 82 ? -13.896 0.206 6.779 1.00 67.94 82 HIS A CA 1
ATOM 644 C C . HIS A 1 82 ? -14.577 1.455 6.202 1.00 67.94 82 HIS A C 1
ATOM 646 O O . HIS A 1 82 ? -15.244 1.358 5.164 1.00 67.94 82 HIS A O 1
ATOM 652 N N . SER A 1 83 ? -14.378 2.632 6.812 1.00 68.75 83 SER A N 1
ATOM 653 C CA . SER A 1 83 ? -15.052 3.896 6.462 1.00 68.75 83 SER A CA 1
ATOM 654 C C . SER A 1 83 ? -14.543 4.552 5.168 1.00 68.75 83 SER A C 1
ATOM 656 O O . SER A 1 83 ? -14.476 5.770 5.043 1.00 68.75 83 SER A O 1
ATOM 658 N N . TRP A 1 84 ? -14.202 3.749 4.166 1.00 61.94 84 TRP A N 1
ATOM 659 C CA . TRP A 1 84 ? -13.993 4.228 2.807 1.00 61.94 84 TRP A CA 1
ATOM 660 C C . TRP A 1 84 ? -15.344 4.266 2.093 1.00 61.94 84 TRP A C 1
ATOM 662 O O . TRP A 1 84 ? -15.891 3.228 1.710 1.00 61.94 84 TRP A O 1
ATOM 672 N N . HIS A 1 85 ? -15.921 5.448 1.928 1.00 74.31 85 HIS A N 1
ATOM 673 C CA . HIS A 1 85 ? -17.025 5.617 0.990 1.00 74.31 85 HIS A CA 1
ATOM 674 C C . HIS A 1 85 ? -16.476 5.382 -0.426 1.00 74.31 85 HIS A C 1
ATOM 676 O O . HIS A 1 85 ? -15.451 5.941 -0.799 1.00 74.31 85 HIS A O 1
ATOM 682 N N . GLY A 1 86 ? -17.081 4.472 -1.196 1.00 84.00 86 GLY A N 1
ATOM 683 C CA . GLY A 1 86 ? -16.633 4.177 -2.559 1.00 84.00 86 GLY A CA 1
ATOM 684 C C . GLY A 1 86 ? -16.875 2.743 -3.019 1.00 84.00 86 GLY A C 1
ATOM 685 O O . GLY A 1 86 ? -17.225 1.843 -2.248 1.00 84.00 86 GLY A O 1
ATOM 686 N N . ARG A 1 87 ? -16.672 2.513 -4.319 1.00 88.94 87 ARG A N 1
ATOM 687 C CA . ARG A 1 87 ? -16.794 1.181 -4.927 1.00 88.94 87 ARG A CA 1
ATOM 688 C C . ARG A 1 87 ? -15.742 0.241 -4.331 1.00 88.94 87 ARG A C 1
ATOM 690 O O . ARG A 1 87 ? -14.574 0.601 -4.211 1.00 88.94 87 ARG A O 1
ATOM 697 N N . LYS A 1 88 ? -16.131 -1.003 -4.022 1.00 88.12 88 LYS A N 1
ATOM 698 C CA . LYS A 1 88 ? -15.249 -2.010 -3.392 1.00 88.12 88 LYS A CA 1
ATOM 699 C C . LYS A 1 88 ? -13.930 -2.243 -4.150 1.00 88.12 88 LYS A C 1
ATOM 701 O O . LYS A 1 88 ? -12.911 -2.532 -3.535 1.00 88.12 88 LYS A O 1
ATOM 706 N N . TRP A 1 89 ? -13.950 -2.117 -5.478 1.00 89.06 89 TRP A N 1
ATOM 707 C CA . TRP A 1 89 ? -12.762 -2.266 -6.324 1.00 89.06 89 TRP A CA 1
ATOM 708 C C . TRP A 1 89 ? -11.742 -1.141 -6.145 1.00 89.06 89 TRP A C 1
ATOM 710 O O . TRP A 1 89 ? -10.549 -1.425 -6.119 1.00 89.06 89 TRP A O 1
ATOM 720 N N . ASN A 1 90 ? -12.193 0.098 -5.945 1.00 89.81 90 ASN A N 1
ATOM 721 C CA . ASN A 1 90 ? -11.292 1.228 -5.722 1.00 89.81 90 ASN A CA 1
ATOM 722 C C . ASN A 1 90 ? -10.517 1.018 -4.419 1.00 89.81 90 ASN A C 1
ATOM 724 O O . ASN A 1 90 ? -9.304 1.156 -4.408 1.00 89.81 90 ASN A O 1
ATOM 728 N N . LYS A 1 91 ? -11.189 0.533 -3.364 1.00 88.75 91 LYS A N 1
ATOM 729 C CA . LYS A 1 91 ? -10.536 0.152 -2.100 1.00 88.75 91 LYS A CA 1
ATOM 730 C C . LYS A 1 91 ? -9.414 -0.867 -2.315 1.00 88.75 91 LYS A C 1
ATOM 732 O O . LYS A 1 91 ? -8.316 -0.709 -1.792 1.00 88.75 91 LYS A O 1
ATOM 737 N N . ALA A 1 92 ? -9.689 -1.908 -3.101 1.00 91.25 92 ALA A N 1
ATOM 738 C CA . ALA A 1 92 ? -8.714 -2.951 -3.404 1.00 91.25 92 ALA A CA 1
ATOM 739 C C . ALA A 1 92 ? -7.502 -2.398 -4.170 1.00 91.25 92 ALA A C 1
ATOM 741 O O . ALA A 1 92 ? -6.365 -2.708 -3.820 1.00 91.25 92 ALA A O 1
ATOM 742 N N . LEU A 1 93 ? -7.744 -1.575 -5.196 1.00 92.38 93 LEU A N 1
ATOM 743 C CA . LEU A 1 93 ? -6.691 -0.947 -5.995 1.00 92.38 93 LEU A CA 1
ATOM 744 C C . LEU A 1 93 ? -5.843 0.010 -5.155 1.00 92.38 93 LEU A C 1
ATOM 746 O O . LEU A 1 93 ? -4.622 -0.111 -5.172 1.00 92.38 93 LEU A O 1
ATOM 750 N N . THR A 1 94 ? -6.471 0.881 -4.363 1.00 92.06 94 THR A N 1
ATOM 751 C CA . THR A 1 94 ? -5.777 1.800 -3.453 1.00 92.06 94 THR A CA 1
ATOM 752 C C . THR A 1 94 ? -4.920 1.037 -2.450 1.00 92.06 94 THR A C 1
ATOM 754 O O . THR A 1 94 ? -3.751 1.361 -2.272 1.00 92.06 94 THR A O 1
ATOM 757 N N . ALA A 1 95 ? -5.450 -0.028 -1.844 1.00 91.81 95 ALA A N 1
ATOM 758 C CA . ALA A 1 95 ? -4.695 -0.842 -0.897 1.00 91.81 95 ALA A CA 1
ATOM 759 C C . ALA A 1 95 ? -3.485 -1.543 -1.549 1.00 91.81 95 ALA A C 1
ATOM 761 O O . ALA A 1 95 ? -2.398 -1.560 -0.971 1.00 91.81 95 ALA A O 1
ATOM 762 N N . MET A 1 96 ? -3.634 -2.077 -2.768 1.00 93.75 96 MET A N 1
ATOM 763 C CA . MET A 1 96 ? -2.503 -2.637 -3.522 1.00 93.75 96 MET A CA 1
ATOM 764 C C . MET A 1 96 ? -1.476 -1.562 -3.881 1.00 93.75 96 MET A C 1
ATOM 766 O O . MET A 1 96 ? -0.281 -1.788 -3.711 1.00 93.75 96 MET A O 1
ATOM 770 N N . TYR A 1 97 ? -1.923 -0.389 -4.331 1.00 94.69 97 TYR A N 1
ATOM 771 C CA . TYR A 1 97 ? -1.048 0.722 -4.695 1.00 94.69 97 TYR A CA 1
ATOM 772 C C . TYR A 1 97 ? -0.253 1.244 -3.494 1.00 94.69 97 TYR A C 1
ATOM 774 O O . TYR A 1 97 ? 0.966 1.359 -3.573 1.00 94.69 97 TYR A O 1
ATOM 782 N N . LEU A 1 98 ? -0.899 1.472 -2.349 1.00 92.19 98 LEU A N 1
ATOM 783 C CA . LEU A 1 98 ? -0.226 1.944 -1.135 1.00 92.19 98 LEU A CA 1
ATOM 784 C C . LEU A 1 98 ? 0.829 0.953 -0.624 1.00 92.19 98 LEU A C 1
ATOM 786 O O . LEU A 1 98 ? 1.843 1.366 -0.065 1.00 92.19 98 LEU A O 1
ATOM 790 N N . LYS A 1 99 ? 0.611 -0.355 -0.813 1.00 93.62 99 LYS A N 1
ATOM 791 C CA . LYS A 1 99 ? 1.529 -1.396 -0.330 1.00 93.62 99 LYS A CA 1
ATOM 792 C C . LYS A 1 99 ? 2.631 -1.763 -1.302 1.00 93.62 99 LYS A C 1
ATOM 794 O O . LYS A 1 99 ? 3.774 -1.934 -0.884 1.00 93.62 99 LYS A O 1
ATOM 799 N N . ASN A 1 100 ? 2.299 -1.880 -2.578 1.00 95.50 100 ASN A N 1
ATOM 800 C CA . ASN A 1 100 ? 3.213 -2.391 -3.590 1.00 95.50 100 ASN A CA 1
ATOM 801 C C . ASN A 1 100 ? 3.742 -1.287 -4.513 1.00 95.50 100 ASN A C 1
ATOM 803 O O . ASN A 1 100 ? 4.744 -1.510 -5.183 1.00 95.50 100 ASN A O 1
ATOM 807 N N . GLY A 1 101 ? 3.124 -0.102 -4.537 1.00 95.25 101 GLY A N 1
ATOM 808 C CA . GLY A 1 101 ? 3.409 0.965 -5.500 1.00 95.25 101 GLY A CA 1
ATOM 809 C C . GLY A 1 101 ? 4.849 1.460 -5.454 1.00 95.25 101 GLY A C 1
ATOM 810 O O . GLY A 1 101 ? 5.500 1.499 -6.489 1.00 95.25 101 GLY A O 1
ATOM 811 N N . MET A 1 102 ? 5.393 1.747 -4.266 1.00 95.44 102 MET A N 1
ATOM 812 C CA . MET A 1 102 ? 6.781 2.219 -4.141 1.00 95.44 102 MET A CA 1
ATOM 813 C C . MET A 1 102 ? 7.784 1.204 -4.706 1.00 95.44 102 MET A C 1
ATOM 815 O O . MET A 1 102 ? 8.683 1.564 -5.466 1.00 95.44 102 MET A O 1
ATOM 819 N N . LEU A 1 103 ? 7.609 -0.077 -4.372 1.00 96.12 103 LEU A N 1
ATOM 820 C CA . LEU A 1 103 ? 8.476 -1.131 -4.885 1.00 96.12 103 LEU A CA 1
ATOM 821 C C . LEU A 1 103 ? 8.264 -1.359 -6.386 1.00 96.12 103 LEU A C 1
ATOM 823 O O . LEU A 1 103 ? 9.239 -1.507 -7.116 1.00 96.12 103 LEU A O 1
ATOM 827 N N . ALA A 1 104 ? 7.014 -1.365 -6.851 1.00 97.00 104 ALA A N 1
ATOM 828 C CA . ALA A 1 104 ? 6.681 -1.505 -8.263 1.00 97.00 104 ALA A CA 1
ATOM 829 C C . ALA A 1 104 ? 7.328 -0.395 -9.097 1.00 97.00 104 ALA A C 1
ATOM 831 O O . ALA A 1 104 ? 7.965 -0.692 -10.105 1.00 97.00 104 ALA A O 1
ATOM 832 N N . THR A 1 105 ? 7.252 0.860 -8.642 1.00 96.94 105 THR A N 1
ATOM 833 C CA . THR A 1 105 ? 7.909 2.006 -9.283 1.00 96.94 105 THR A CA 1
ATOM 834 C C . THR A 1 105 ? 9.424 1.841 -9.297 1.00 96.94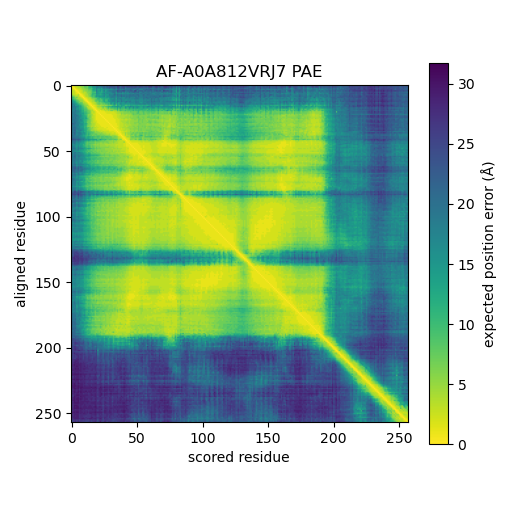 105 THR A C 1
ATOM 836 O O . THR A 1 105 ? 10.041 2.020 -10.345 1.00 96.94 105 THR A O 1
ATOM 839 N N . ALA A 1 106 ? 10.039 1.465 -8.171 1.00 97.25 106 ALA A N 1
ATOM 840 C CA . ALA A 1 106 ? 11.487 1.266 -8.093 1.00 97.25 106 ALA A CA 1
ATOM 841 C C . ALA A 1 106 ? 11.977 0.174 -9.061 1.00 97.25 106 ALA A C 1
ATOM 843 O O . ALA A 1 106 ? 12.920 0.395 -9.821 1.00 97.25 106 ALA A O 1
ATOM 844 N N . VAL A 1 107 ? 11.301 -0.979 -9.085 1.00 97.62 107 VAL A N 1
ATOM 845 C CA . VAL A 1 107 ? 11.640 -2.109 -9.963 1.00 97.62 107 VAL A CA 1
ATOM 846 C C . VAL A 1 107 ? 11.414 -1.763 -11.437 1.00 97.62 107 VAL A C 1
ATOM 848 O O . VAL A 1 107 ? 12.280 -2.037 -12.269 1.00 97.62 107 VAL A O 1
ATOM 851 N N . ALA A 1 108 ? 10.291 -1.122 -11.769 1.00 97.38 108 ALA A N 1
ATOM 852 C CA . ALA A 1 108 ? 10.002 -0.678 -13.130 1.00 97.38 108 ALA A CA 1
ATOM 853 C C . ALA A 1 108 ? 11.030 0.351 -13.623 1.00 97.38 108 ALA A C 1
ATOM 855 O O . ALA A 1 108 ? 11.537 0.228 -14.734 1.00 97.38 108 ALA A O 1
ATOM 856 N N . THR A 1 109 ? 11.396 1.318 -12.777 1.00 96.06 109 THR A N 1
ATOM 857 C CA . THR A 1 109 ? 12.390 2.355 -13.098 1.00 96.06 109 THR A CA 1
ATOM 858 C C . THR A 1 109 ? 13.762 1.740 -13.340 1.00 96.06 109 THR A C 1
ATOM 860 O O . THR A 1 109 ? 14.405 2.040 -14.344 1.00 96.06 109 THR A O 1
ATOM 863 N N . PHE A 1 110 ? 14.191 0.830 -12.461 1.00 96.81 110 PHE A N 1
ATOM 864 C CA . PHE A 1 110 ? 15.448 0.106 -12.618 1.00 96.81 110 PHE A CA 1
ATOM 865 C C . PHE A 1 110 ? 15.500 -0.645 -13.955 1.00 96.81 110 PHE A C 1
ATOM 867 O O . PHE A 1 110 ? 16.469 -0.520 -14.702 1.00 96.81 110 PHE A O 1
ATOM 874 N N . MET A 1 111 ? 14.430 -1.360 -14.309 1.00 97.44 111 MET A N 1
ATOM 875 C CA . MET A 1 111 ? 14.373 -2.091 -15.575 1.00 97.44 111 MET A CA 1
ATOM 876 C C . MET A 1 111 ? 14.315 -1.182 -16.803 1.00 97.44 111 MET A C 1
ATOM 878 O O . MET A 1 111 ? 14.952 -1.494 -17.808 1.00 97.44 111 MET A O 1
ATOM 882 N N . SER A 1 112 ? 13.638 -0.036 -16.724 1.00 95.12 112 SER A N 1
ATOM 883 C CA . SER A 1 112 ? 13.658 0.970 -17.791 1.00 95.12 112 SER A CA 1
ATOM 884 C C . SER A 1 112 ? 15.063 1.531 -18.029 1.00 95.12 112 SER A C 1
ATOM 886 O O . SER A 1 112 ? 15.463 1.685 -19.182 1.00 95.12 112 SER A O 1
ATOM 888 N N . VAL A 1 113 ? 15.843 1.783 -16.969 1.00 94.56 113 VAL A N 1
ATOM 889 C CA . VAL A 1 113 ? 17.243 2.241 -17.075 1.00 94.56 113 VAL A CA 1
ATOM 890 C C . VAL A 1 113 ? 18.131 1.166 -17.703 1.00 94.56 113 VAL A C 1
ATOM 892 O O . VAL A 1 113 ? 18.915 1.462 -18.605 1.00 94.56 113 VAL A O 1
ATOM 895 N N . VAL A 1 114 ? 17.979 -0.093 -17.280 1.00 96.25 114 VAL A N 1
ATOM 896 C CA . VAL A 1 114 ? 18.715 -1.226 -17.864 1.00 96.25 114 VAL A CA 1
ATOM 897 C C . VAL A 1 114 ? 18.400 -1.367 -19.356 1.00 96.25 114 VAL A C 1
ATOM 899 O O . VAL A 1 114 ? 19.316 -1.486 -20.168 1.00 96.25 114 VAL A O 1
ATOM 902 N N . LEU A 1 115 ? 17.126 -1.292 -19.749 1.00 94.75 115 LEU A N 1
ATOM 903 C CA . LEU A 1 115 ? 16.730 -1.357 -21.158 1.00 94.75 115 LEU A CA 1
ATOM 904 C C . LEU A 1 115 ? 17.238 -0.164 -21.966 1.00 94.75 115 LEU A C 1
ATOM 906 O O . LEU A 1 115 ? 17.679 -0.355 -23.098 1.00 94.75 115 LEU A O 1
ATOM 910 N N . ALA A 1 116 ? 17.247 1.040 -21.390 1.00 92.06 116 ALA A N 1
ATOM 911 C CA . ALA A 1 116 ? 17.825 2.212 -22.039 1.00 92.06 116 ALA A CA 1
ATOM 912 C C . ALA A 1 116 ? 19.322 2.012 -22.334 1.00 92.06 116 ALA A C 1
ATOM 914 O O . ALA A 1 116 ? 19.775 2.327 -23.434 1.00 92.06 116 ALA A O 1
ATOM 915 N N . PHE A 1 117 ? 20.076 1.416 -21.402 1.00 94.12 117 PHE A N 1
ATOM 916 C CA . PHE A 1 117 ? 21.485 1.076 -21.619 1.00 94.12 117 PHE A CA 1
ATOM 917 C C . PHE A 1 117 ? 21.670 0.023 -22.724 1.00 94.12 117 PHE A C 1
ATOM 919 O O . PHE A 1 117 ? 22.529 0.182 -23.588 1.00 94.12 117 PHE A O 1
ATOM 926 N N . ILE A 1 118 ? 20.833 -1.020 -22.751 1.00 95.06 118 ILE A N 1
ATOM 927 C CA . ILE A 1 118 ? 20.874 -2.077 -23.781 1.00 95.06 118 ILE A CA 1
ATOM 928 C C . ILE A 1 118 ? 20.554 -1.511 -25.177 1.00 95.06 118 ILE A C 1
ATOM 930 O O . ILE A 1 118 ? 21.204 -1.883 -26.156 1.00 95.06 118 ILE A O 1
ATOM 934 N N . VAL A 1 119 ? 19.587 -0.592 -25.277 1.00 92.25 119 VAL A N 1
ATOM 935 C CA . VAL A 1 119 ? 19.276 0.128 -26.525 1.00 92.25 119 VAL A CA 1
ATOM 936 C C . VAL A 1 119 ? 20.457 1.007 -26.945 1.00 92.25 119 VAL A C 1
ATOM 938 O O . VAL A 1 119 ? 20.858 0.961 -28.104 1.00 92.25 119 VAL A O 1
ATOM 941 N N . GLY A 1 120 ? 21.061 1.753 -26.013 1.00 89.25 120 GLY A N 1
ATOM 942 C CA . GLY A 1 120 ? 22.245 2.579 -26.285 1.00 89.25 120 GLY A CA 1
ATOM 943 C C . GLY A 1 120 ? 23.471 1.773 -26.729 1.00 89.25 120 GLY A C 1
ATOM 944 O O . GLY A 1 120 ? 24.264 2.251 -27.534 1.00 89.25 120 GLY A O 1
ATOM 945 N N . ALA A 1 121 ? 23.595 0.527 -26.267 1.00 93.56 121 ALA A N 1
ATOM 946 C CA . ALA A 1 121 ? 24.623 -0.415 -26.705 1.00 93.56 121 ALA A CA 1
ATOM 947 C C . ALA A 1 121 ? 24.343 -1.048 -28.086 1.00 93.56 121 ALA A C 1
ATOM 949 O O . ALA A 1 121 ? 25.155 -1.836 -28.567 1.00 93.56 121 ALA A O 1
ATOM 950 N N . GLY A 1 122 ? 23.201 -0.748 -28.718 1.00 91.88 122 GLY A N 1
ATOM 951 C CA . GLY A 1 122 ? 22.820 -1.292 -30.026 1.00 91.88 122 GLY A CA 1
ATOM 952 C C . GLY A 1 122 ? 22.380 -2.760 -30.003 1.00 91.88 122 GLY A C 1
ATOM 953 O O . GLY A 1 122 ? 22.278 -3.382 -31.057 1.00 91.88 122 GLY A O 1
ATOM 954 N N . LEU A 1 123 ? 22.117 -3.328 -28.821 1.00 95.25 123 LEU A N 1
ATOM 955 C CA . LEU A 1 123 ? 21.661 -4.718 -28.674 1.00 95.25 123 LEU A CA 1
ATOM 956 C C . LEU A 1 123 ? 20.157 -4.876 -28.931 1.00 95.25 123 LEU A C 1
ATOM 958 O O . LEU A 1 123 ? 19.699 -5.956 -29.300 1.00 95.25 123 LEU A O 1
ATOM 962 N N . LEU A 1 124 ? 19.386 -3.810 -28.716 1.00 93.44 124 LEU A N 1
ATOM 963 C CA . LEU A 1 124 ? 17.960 -3.745 -29.023 1.00 93.44 124 LEU A CA 1
ATOM 964 C C . LEU A 1 124 ? 17.735 -2.796 -30.205 1.00 93.44 124 LEU A C 1
ATOM 966 O O . LEU A 1 124 ? 18.361 -1.735 -30.250 1.00 93.44 124 LEU A O 1
ATOM 970 N N . PRO A 1 125 ? 16.827 -3.130 -31.139 1.00 89.25 125 PRO A N 1
ATOM 971 C CA . PRO A 1 125 ? 16.534 -2.261 -32.265 1.00 89.25 125 PRO A CA 1
ATOM 972 C C . PRO A 1 125 ? 15.919 -0.945 -31.758 1.00 89.25 125 PRO A C 1
ATOM 974 O O . PRO A 1 125 ? 14.932 -0.988 -31.006 1.00 89.25 125 PRO A O 1
ATOM 977 N N . PRO A 1 126 ? 16.467 0.221 -32.154 1.00 85.94 126 PRO A N 1
ATOM 978 C CA . PRO A 1 126 ? 15.802 1.492 -31.917 1.00 85.94 126 PRO A CA 1
ATOM 979 C C . PRO A 1 126 ? 14.489 1.535 -32.707 1.00 85.94 126 PRO A C 1
ATOM 981 O O . PRO A 1 126 ? 14.261 0.747 -33.629 1.00 85.94 126 PRO A O 1
ATOM 984 N N . ARG A 1 127 ? 13.595 2.456 -32.339 1.00 82.19 127 ARG A N 1
ATOM 985 C CA . ARG A 1 127 ? 12.370 2.699 -33.107 1.00 82.19 127 ARG A CA 1
ATOM 986 C C . ARG A 1 127 ? 12.752 3.001 -34.559 1.00 82.19 127 ARG A C 1
ATOM 988 O O . ARG A 1 127 ? 13.688 3.759 -34.789 1.00 82.19 127 ARG A O 1
ATOM 995 N N . PHE A 1 128 ? 12.034 2.402 -35.511 1.00 75.12 128 PHE A N 1
ATOM 996 C CA . PHE A 1 128 ? 12.208 2.648 -36.943 1.00 75.12 128 PHE A CA 1
ATOM 997 C C . PHE A 1 128 ? 11.904 4.118 -37.253 1.00 75.12 128 PHE A C 1
ATOM 999 O O . PHE A 1 128 ? 10.763 4.487 -37.522 1.00 75.12 128 PHE A O 1
ATOM 1006 N N . GLN A 1 129 ? 12.912 4.971 -37.142 1.00 72.56 129 GLN A N 1
ATOM 1007 C CA . GLN A 1 129 ? 12.867 6.358 -37.561 1.00 72.56 129 GLN A CA 1
ATOM 1008 C C . GLN A 1 129 ? 14.046 6.551 -38.507 1.00 72.56 129 GLN A C 1
ATOM 1010 O O . GLN A 1 129 ? 15.185 6.258 -38.153 1.00 72.56 129 GLN A O 1
ATOM 1015 N N . GLU A 1 130 ? 13.739 6.959 -39.737 1.00 77.00 130 GLU A N 1
ATOM 1016 C CA . GLU A 1 130 ? 14.717 7.106 -40.823 1.00 77.00 130 GLU A CA 1
ATOM 1017 C C . GLU A 1 130 ? 15.725 8.234 -40.553 1.00 77.00 130 GLU A C 1
ATOM 1019 O O . GLU A 1 130 ? 16.820 8.237 -41.107 1.00 77.00 130 GLU A O 1
ATOM 1024 N N . GLU A 1 131 ? 15.387 9.151 -39.646 1.00 79.69 131 GLU A N 1
ATOM 1025 C CA . GLU A 1 131 ? 16.199 10.303 -39.271 1.00 79.69 131 GLU A CA 1
ATOM 1026 C C . GLU A 1 131 ? 16.611 10.183 -37.789 1.00 79.69 131 GLU A C 1
ATOM 1028 O O . GLU A 1 131 ? 15.737 10.122 -36.914 1.00 79.69 131 GLU A O 1
ATOM 1033 N N . PRO A 1 132 ? 17.918 10.150 -37.467 1.00 64.75 132 PRO A N 1
ATOM 1034 C CA . PRO A 1 132 ? 18.422 10.076 -36.100 1.00 64.75 132 PRO A CA 1
ATOM 1035 C C . PRO A 1 132 ? 18.283 11.435 -35.398 1.00 64.75 132 PRO A C 1
ATOM 1037 O O . PRO A 1 132 ? 19.261 12.139 -35.151 1.00 64.75 132 PRO A O 1
ATOM 1040 N N . ILE A 1 133 ? 17.053 11.817 -35.058 1.00 72.06 133 ILE A N 1
ATOM 1041 C CA . ILE A 1 133 ? 16.793 12.977 -34.207 1.00 72.06 133 ILE A CA 1
ATOM 1042 C C . ILE A 1 133 ? 16.838 12.494 -32.757 1.00 72.06 133 ILE A C 1
ATOM 1044 O O . ILE A 1 133 ? 15.916 11.847 -32.265 1.00 72.06 133 ILE A O 1
ATOM 1048 N N . TYR A 1 134 ? 17.944 12.786 -32.073 1.00 65.44 134 TYR A N 1
ATOM 1049 C CA . TYR A 1 134 ? 18.046 12.640 -30.620 1.00 65.44 134 TYR A CA 1
ATOM 1050 C C . TYR A 1 134 ? 16.920 13.455 -29.952 1.00 65.44 134 TYR A C 1
ATOM 1052 O O . TYR A 1 134 ? 16.731 14.612 -30.336 1.00 65.44 134 TYR A O 1
ATOM 1060 N N . PRO A 1 135 ? 16.196 12.924 -28.945 1.00 65.50 135 PRO A N 1
ATOM 1061 C CA . PRO A 1 135 ? 16.476 11.720 -28.152 1.00 65.50 135 PRO A CA 1
ATOM 1062 C C . PRO A 1 135 ? 15.903 10.404 -28.712 1.00 65.50 135 PRO A C 1
ATOM 1064 O O . PRO A 1 135 ? 14.805 10.362 -29.260 1.00 65.50 135 PRO A O 1
ATOM 1067 N N . PHE A 1 136 ? 16.619 9.294 -28.481 1.00 68.38 136 PHE A N 1
ATOM 1068 C CA . PHE A 1 136 ? 16.164 7.940 -28.819 1.00 68.38 136 PHE A CA 1
ATOM 1069 C C . PHE A 1 136 ? 14.890 7.561 -28.046 1.00 68.38 136 PHE A C 1
ATOM 1071 O O . PHE A 1 136 ? 14.943 7.078 -26.914 1.00 68.38 136 PHE A O 1
ATOM 1078 N N . SER A 1 137 ? 13.727 7.748 -28.667 1.00 75.06 137 SER A N 1
ATOM 1079 C CA . SER A 1 137 ? 12.457 7.239 -28.148 1.00 75.06 137 SER A CA 1
ATOM 1080 C C . SER A 1 137 ? 12.337 5.745 -28.465 1.00 75.06 137 SER A C 1
ATOM 1082 O O . SER A 1 137 ? 12.112 5.359 -29.612 1.00 75.06 137 SER A O 1
ATOM 1084 N N . SER A 1 138 ? 12.489 4.884 -27.454 1.00 84.69 138 SER A N 1
ATOM 1085 C CA . SER A 1 138 ? 12.286 3.436 -27.582 1.00 84.69 138 SER A CA 1
ATOM 1086 C C . SER A 1 138 ? 11.031 2.993 -26.837 1.00 84.69 138 SER A C 1
ATOM 1088 O O . SER A 1 138 ? 10.941 3.113 -25.616 1.00 84.69 138 SER A O 1
ATOM 1090 N N . TRP A 1 139 ? 10.079 2.412 -27.570 1.00 90.88 139 TRP A N 1
ATOM 1091 C CA . TRP A 1 139 ? 8.876 1.789 -27.006 1.00 90.88 139 TRP A CA 1
ATOM 1092 C C . TRP A 1 139 ? 9.174 0.626 -26.047 1.00 90.88 139 TRP A C 1
ATOM 1094 O O . TRP A 1 139 ? 8.353 0.331 -25.182 1.00 90.88 139 TRP A O 1
ATOM 1104 N N . TRP A 1 140 ? 10.354 -0.001 -26.150 1.00 91.94 140 TRP A N 1
ATOM 1105 C CA . TRP A 1 140 ? 10.748 -1.124 -25.300 1.00 91.94 140 TRP A CA 1
ATOM 1106 C C . TRP A 1 140 ? 10.824 -0.720 -23.831 1.00 91.94 140 TRP A C 1
ATOM 1108 O O . TRP A 1 140 ? 10.318 -1.446 -22.980 1.00 91.94 140 TRP A O 1
ATOM 1118 N N . CYS A 1 141 ? 11.401 0.449 -23.539 1.00 92.25 141 CYS A N 1
ATOM 1119 C CA . CYS A 1 141 ? 11.544 0.937 -22.170 1.00 92.25 141 CYS A CA 1
ATOM 1120 C C . CYS A 1 141 ? 10.172 1.201 -21.538 1.00 92.25 141 CYS A C 1
ATOM 1122 O O . CYS A 1 141 ? 9.912 0.742 -20.429 1.00 92.25 141 CYS A O 1
ATOM 1124 N N . SER A 1 142 ? 9.271 1.871 -22.266 1.00 91.69 142 SER A N 1
ATOM 1125 C CA . SER A 1 142 ? 7.920 2.169 -21.779 1.00 91.69 142 SER A CA 1
ATOM 1126 C C . SER A 1 142 ? 7.087 0.901 -21.596 1.00 91.69 142 SER A C 1
ATOM 1128 O O . SER A 1 142 ? 6.568 0.668 -20.511 1.00 91.69 142 SER A O 1
ATOM 1130 N N . VAL A 1 143 ? 6.995 0.040 -22.617 1.00 94.94 143 VAL A N 1
ATOM 1131 C CA . VAL A 1 143 ? 6.154 -1.167 -22.558 1.00 94.94 143 VAL A CA 1
ATOM 1132 C C . VAL A 1 143 ? 6.657 -2.134 -21.490 1.00 94.94 143 VAL A C 1
ATOM 1134 O O . VAL A 1 143 ? 5.866 -2.609 -20.677 1.00 94.94 143 VAL A O 1
ATOM 1137 N N . ALA A 1 144 ? 7.962 -2.410 -21.444 1.00 95.94 144 ALA A N 1
ATOM 1138 C CA . ALA A 1 144 ? 8.511 -3.328 -20.454 1.00 95.94 144 ALA A CA 1
ATOM 1139 C C . ALA A 1 144 ? 8.426 -2.756 -19.031 1.00 95.94 144 ALA A C 1
ATOM 1141 O O . ALA A 1 144 ? 8.046 -3.485 -18.116 1.00 95.94 144 ALA A O 1
ATOM 1142 N N . GLY A 1 145 ? 8.722 -1.464 -18.848 1.00 95.88 145 GLY A N 1
ATOM 1143 C CA . GLY A 1 145 ? 8.587 -0.782 -17.561 1.00 95.88 145 GLY A CA 1
ATOM 1144 C C . GLY A 1 145 ? 7.150 -0.817 -17.040 1.00 95.88 145 GLY A C 1
ATOM 1145 O O . GLY A 1 145 ? 6.924 -1.238 -15.907 1.00 95.88 145 GLY A O 1
ATOM 1146 N N . SER A 1 146 ? 6.165 -0.466 -17.875 1.00 96.25 146 SER A N 1
ATOM 1147 C CA . SER A 1 146 ? 4.742 -0.501 -17.512 1.00 96.25 146 SER A CA 1
ATOM 1148 C C . SER A 1 146 ? 4.240 -1.917 -17.229 1.00 96.25 146 SER A C 1
ATOM 1150 O O . SER A 1 146 ? 3.553 -2.135 -16.231 1.00 96.25 146 SER A O 1
ATOM 1152 N N . LEU A 1 147 ? 4.596 -2.904 -18.061 1.00 97.06 147 LEU A N 1
ATOM 1153 C CA . LEU A 1 147 ? 4.221 -4.299 -17.814 1.00 97.06 147 LEU A CA 1
ATOM 1154 C C . LEU A 1 147 ? 4.802 -4.795 -16.492 1.00 97.06 147 LEU A C 1
ATOM 1156 O O . LEU A 1 147 ? 4.088 -5.396 -15.692 1.00 97.06 147 LEU A O 1
ATOM 1160 N N . LEU A 1 148 ? 6.077 -4.510 -16.232 1.00 97.75 148 LEU A N 1
ATOM 1161 C CA . LEU A 1 148 ? 6.722 -4.922 -14.997 1.00 97.75 148 LEU A CA 1
ATOM 1162 C C . LEU A 1 148 ? 6.143 -4.209 -13.775 1.00 97.75 148 LEU A C 1
ATOM 1164 O O . LEU A 1 148 ? 5.936 -4.858 -12.754 1.00 97.75 148 LEU A O 1
ATOM 1168 N N . PHE A 1 149 ? 5.826 -2.917 -13.885 1.00 97.69 149 PHE A N 1
ATOM 1169 C CA . PHE A 1 149 ? 5.114 -2.1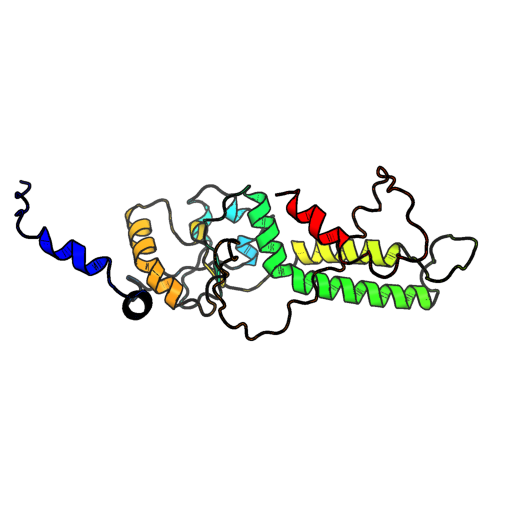79 -12.846 1.00 97.69 149 PHE A CA 1
ATOM 1170 C C . PHE A 1 149 ? 3.806 -2.889 -12.482 1.00 97.69 149 PHE A C 1
ATOM 1172 O O . PHE A 1 149 ? 3.602 -3.228 -11.319 1.00 97.69 149 PHE A O 1
ATOM 1179 N N . CYS A 1 150 ? 2.960 -3.196 -13.471 1.00 96.75 150 CYS A N 1
ATOM 1180 C CA . CYS A 1 150 ? 1.695 -3.901 -13.256 1.00 96.75 150 CYS A CA 1
ATOM 1181 C C . CYS A 1 150 ? 1.898 -5.289 -12.633 1.00 96.75 150 CYS A C 1
ATOM 1183 O O . CYS A 1 150 ? 1.176 -5.664 -11.707 1.00 96.75 150 CYS A O 1
ATOM 1185 N N . LEU A 1 151 ? 2.892 -6.049 -13.104 1.00 96.69 151 LEU A N 1
ATOM 1186 C CA . LEU A 1 151 ? 3.206 -7.369 -12.561 1.00 96.69 151 LEU A CA 1
ATOM 1187 C C . LEU A 1 151 ? 3.658 -7.285 -11.100 1.00 96.69 151 LEU A C 1
ATOM 1189 O O . LEU A 1 151 ? 3.141 -8.022 -10.265 1.00 96.69 151 LEU A O 1
ATOM 1193 N N . VAL A 1 152 ? 4.581 -6.382 -10.763 1.00 97.06 152 VAL A N 1
ATOM 1194 C CA . VAL A 1 152 ? 5.038 -6.203 -9.378 1.00 97.06 152 VAL A CA 1
ATOM 1195 C C . VAL A 1 152 ? 3.892 -5.694 -8.509 1.00 97.06 152 VAL A C 1
ATOM 1197 O O . VAL A 1 152 ? 3.671 -6.227 -7.427 1.00 97.06 152 VAL A O 1
ATOM 1200 N N . LEU A 1 153 ? 3.098 -4.738 -8.989 1.00 95.94 153 LEU A N 1
ATOM 1201 C CA . LEU A 1 153 ? 1.959 -4.203 -8.249 1.00 95.94 153 LEU A CA 1
ATOM 1202 C C . LEU A 1 153 ? 0.945 -5.300 -7.871 1.00 95.94 153 LEU A C 1
ATOM 1204 O O . LEU A 1 153 ? 0.483 -5.329 -6.731 1.00 95.94 153 LEU A O 1
ATOM 1208 N N . VAL A 1 154 ? 0.631 -6.218 -8.794 1.00 94.50 154 VAL A N 1
ATOM 1209 C CA . VAL A 1 154 ? -0.376 -7.279 -8.592 1.00 94.50 154 VAL A CA 1
ATOM 1210 C C . VAL A 1 154 ? 0.188 -8.508 -7.874 1.00 94.50 154 VAL A C 1
ATOM 1212 O O . VAL A 1 154 ? -0.492 -9.094 -7.030 1.00 94.50 154 VAL A O 1
ATOM 1215 N N . PHE A 1 155 ? 1.409 -8.932 -8.207 1.00 95.06 155 PHE A N 1
ATOM 1216 C CA . PHE A 1 155 ? 1.963 -10.206 -7.740 1.00 95.06 155 PHE A CA 1
ATOM 1217 C C . PHE A 1 155 ? 2.904 -10.079 -6.541 1.00 95.06 155 PHE A C 1
ATOM 1219 O O . PHE A 1 155 ? 3.203 -11.098 -5.908 1.00 95.06 155 PHE A O 1
ATOM 1226 N N . TRP A 1 156 ? 3.355 -8.871 -6.186 1.00 95.94 156 TRP A N 1
ATOM 1227 C CA . TRP A 1 156 ? 4.179 -8.690 -4.996 1.00 95.94 156 TRP A CA 1
ATOM 1228 C C . TRP A 1 156 ? 3.391 -8.990 -3.719 1.00 95.94 156 TRP A C 1
ATOM 1230 O O . TRP A 1 156 ? 2.254 -8.549 -3.537 1.00 95.94 156 TRP A O 1
ATOM 1240 N N . ARG A 1 157 ? 4.010 -9.760 -2.817 1.00 95.31 157 ARG A N 1
ATOM 1241 C CA . ARG A 1 157 ? 3.382 -10.252 -1.586 1.00 95.31 157 ARG A CA 1
ATOM 1242 C C . ARG A 1 157 ? 3.914 -9.496 -0.369 1.00 95.31 157 ARG A C 1
ATOM 1244 O O . ARG A 1 157 ? 4.972 -9.861 0.145 1.00 95.31 157 ARG A O 1
ATOM 1251 N N . PRO A 1 158 ? 3.193 -8.483 0.136 1.00 93.81 158 PRO A N 1
ATOM 1252 C CA . PRO A 1 158 ? 3.553 -7.846 1.394 1.00 93.81 158 PRO A CA 1
ATOM 1253 C C . PRO A 1 158 ? 3.364 -8.816 2.575 1.00 93.81 158 PRO A C 1
ATOM 1255 O O . PRO A 1 158 ? 2.358 -9.528 2.683 1.00 93.81 158 PRO A O 1
ATOM 1258 N N . TRP A 1 159 ? 4.346 -8.830 3.478 1.00 93.38 159 TRP A N 1
ATOM 1259 C CA . TRP A 1 159 ? 4.383 -9.703 4.662 1.00 93.38 159 TRP A CA 1
ATOM 1260 C C . TRP A 1 159 ? 3.827 -9.053 5.938 1.00 93.38 159 TRP A C 1
ATOM 1262 O O . TRP A 1 159 ? 3.819 -9.691 6.986 1.00 93.38 159 TRP A O 1
ATOM 1272 N N . GLN A 1 160 ? 3.331 -7.818 5.848 1.00 94.94 160 GLN A N 1
ATOM 1273 C CA . GLN A 1 160 ? 2.812 -7.056 6.988 1.00 94.94 160 GLN A CA 1
ATOM 1274 C C . GLN A 1 160 ? 1.538 -7.690 7.572 1.00 94.94 160 GLN A C 1
ATOM 1276 O O . GLN A 1 160 ? 0.707 -8.232 6.828 1.00 94.94 160 GLN A O 1
ATOM 1281 N N . LYS A 1 161 ? 1.382 -7.613 8.894 1.00 95.50 161 LYS A N 1
ATOM 1282 C CA . LYS A 1 161 ? 0.192 -8.006 9.654 1.00 95.50 161 LYS A CA 1
ATOM 1283 C C . LYS A 1 161 ? -0.735 -6.800 9.757 1.00 95.50 161 LYS A C 1
ATOM 1285 O O . LYS A 1 161 ? -0.399 -5.812 10.403 1.00 95.50 161 LYS A O 1
ATOM 1290 N N . ILE A 1 162 ? -1.899 -6.889 9.134 1.00 94.56 162 ILE A N 1
ATOM 1291 C CA . ILE A 1 162 ? -2.881 -5.807 9.135 1.00 94.56 162 ILE A CA 1
ATOM 1292 C C . ILE A 1 162 ? -4.121 -6.217 9.915 1.00 94.56 162 ILE A C 1
ATOM 1294 O O . ILE A 1 162 ? -4.567 -7.367 9.843 1.00 94.56 162 ILE A O 1
ATOM 1298 N N . PHE A 1 163 ? -4.687 -5.265 10.644 1.00 93.88 163 PHE A N 1
ATOM 1299 C CA . PHE A 1 163 ? -6.018 -5.405 11.207 1.00 93.88 163 PHE A CA 1
ATOM 1300 C C . PHE A 1 163 ? -7.032 -4.869 10.203 1.00 93.88 163 PHE A C 1
ATOM 1302 O O . PHE A 1 163 ? -6.990 -3.699 9.829 1.00 93.88 163 PHE A O 1
ATOM 1309 N N . VAL A 1 164 ? -7.943 -5.738 9.775 1.00 92.00 164 VAL A N 1
ATOM 1310 C CA . VAL A 1 164 ? -9.079 -5.385 8.921 1.00 92.00 164 VAL A CA 1
ATOM 1311 C C . VAL A 1 164 ? -10.331 -5.813 9.659 1.00 92.00 164 VAL A C 1
ATOM 1313 O O . VAL A 1 164 ? -10.529 -7.008 9.881 1.00 92.00 164 VAL A O 1
ATOM 1316 N N . ASP A 1 165 ? -11.176 -4.860 10.020 1.00 89.69 165 ASP A N 1
ATOM 1317 C CA . ASP A 1 165 ? -12.380 -5.089 10.822 1.00 89.69 165 ASP A CA 1
ATOM 1318 C C . ASP A 1 165 ? -13.293 -6.198 10.261 1.00 89.69 165 ASP A C 1
ATOM 1320 O O . ASP A 1 165 ? -13.692 -7.096 10.998 1.00 89.69 165 ASP A O 1
ATOM 1324 N N . VAL A 1 166 ? -13.542 -6.220 8.949 1.00 87.69 166 VAL A N 1
ATOM 1325 C CA . VAL A 1 166 ? -14.384 -7.223 8.270 1.00 87.69 166 VAL A CA 1
ATOM 1326 C C . VAL A 1 166 ? -13.801 -8.638 8.343 1.00 87.69 166 VAL A C 1
ATOM 1328 O O . VAL A 1 166 ? -14.549 -9.614 8.279 1.00 87.69 166 VAL A O 1
ATOM 1331 N N . LEU A 1 167 ? -12.476 -8.768 8.450 1.00 91.31 167 LEU A N 1
ATOM 1332 C CA . LEU A 1 167 ? -11.795 -10.066 8.473 1.00 91.31 167 LEU A CA 1
ATOM 1333 C C . LEU A 1 167 ? -11.448 -10.533 9.886 1.00 91.31 167 LEU A C 1
ATOM 1335 O O . LEU A 1 167 ? -11.371 -11.735 10.123 1.00 91.31 167 LEU A O 1
ATOM 1339 N N . CYS A 1 168 ? 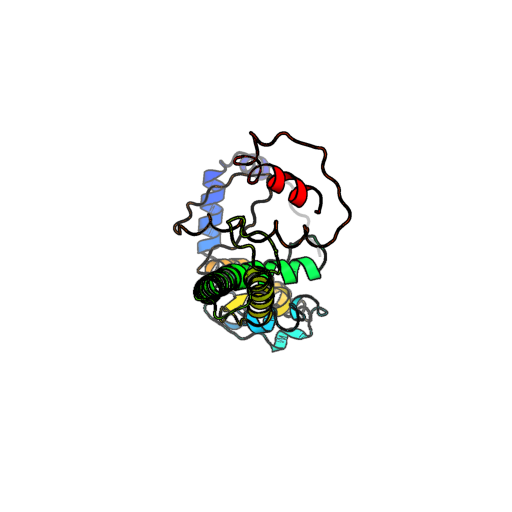-11.200 -9.597 10.799 1.00 91.69 168 CYS A N 1
ATOM 1340 C CA . CYS A 1 168 ? -10.723 -9.885 12.149 1.00 91.69 168 CYS A CA 1
ATOM 1341 C C . CYS A 1 168 ? -11.871 -9.968 13.162 1.00 91.69 168 CYS A C 1
ATOM 1343 O O . CYS A 1 168 ? -11.721 -10.637 14.181 1.00 91.69 168 CYS A O 1
ATOM 1345 N N . ILE A 1 169 ? -13.015 -9.331 12.883 1.00 90.25 169 ILE A N 1
ATOM 1346 C CA . ILE A 1 169 ? -14.203 -9.374 13.740 1.00 90.25 169 ILE A CA 1
ATOM 1347 C C . ILE A 1 169 ? -15.201 -10.367 13.155 1.00 90.25 169 ILE A C 1
ATOM 1349 O O . ILE A 1 169 ? -15.673 -10.215 12.025 1.00 90.25 169 ILE A O 1
ATOM 1353 N N . ASN A 1 170 ? -15.561 -11.372 13.947 1.00 88.69 170 ASN A N 1
ATOM 1354 C CA . ASN A 1 170 ? -16.637 -12.280 13.598 1.00 88.69 170 ASN A CA 1
ATOM 1355 C C . ASN A 1 170 ? -17.977 -11.529 13.655 1.00 88.69 170 ASN A C 1
ATOM 1357 O O . ASN A 1 170 ? -18.488 -11.216 14.724 1.00 88.69 170 ASN A O 1
ATOM 1361 N N . GLN A 1 171 ? -18.542 -11.208 12.491 1.00 86.69 171 GLN A N 1
ATOM 1362 C CA . GLN A 1 171 ? -19.836 -10.519 12.397 1.00 86.69 171 GLN A CA 1
ATOM 1363 C C . GLN A 1 171 ? -21.031 -11.452 12.663 1.00 86.69 171 GLN A C 1
ATOM 1365 O O . GLN A 1 171 ? -22.164 -10.980 12.673 1.00 86.69 171 GLN A O 1
ATOM 1370 N N . GLY A 1 172 ? -20.801 -12.762 12.822 1.00 89.56 172 GLY A N 1
ATOM 1371 C CA . GLY A 1 172 ? -21.862 -13.753 13.008 1.00 89.56 172 GLY A CA 1
ATOM 1372 C C . GLY A 1 172 ? -22.462 -13.789 14.416 1.00 89.56 172 GLY A C 1
ATOM 1373 O O . GLY A 1 172 ? -23.593 -14.241 14.566 1.00 89.56 172 GLY A O 1
ATOM 1374 N N . SER A 1 173 ? -21.744 -13.310 15.435 1.00 89.75 173 SER A N 1
ATOM 1375 C CA . SER A 1 173 ? -22.203 -13.277 16.827 1.00 89.75 173 SER A CA 1
ATOM 1376 C C . SER A 1 173 ? -22.188 -11.847 17.371 1.00 89.75 173 SER A C 1
ATOM 1378 O O . SER A 1 173 ? -21.176 -11.145 17.317 1.00 89.75 173 SER A O 1
ATOM 1380 N N . GLU A 1 174 ? -23.327 -11.393 17.901 1.00 91.75 174 GLU A N 1
ATOM 1381 C CA . GLU A 1 174 ? -23.450 -10.042 18.472 1.00 91.75 174 GLU A CA 1
ATOM 1382 C C . GLU A 1 174 ? -22.547 -9.854 19.699 1.00 91.75 174 GLU A C 1
ATOM 1384 O O . GLU A 1 174 ? -21.950 -8.789 19.874 1.00 91.75 174 GLU A O 1
ATOM 1389 N N . ASP A 1 175 ? -22.362 -10.913 20.491 1.00 91.50 175 ASP A N 1
ATOM 1390 C CA . ASP A 1 175 ? -21.502 -10.895 21.673 1.00 91.50 175 ASP A CA 1
ATOM 1391 C C . ASP A 1 175 ? -20.028 -10.663 21.306 1.00 91.50 175 ASP A C 1
ATOM 1393 O O . ASP A 1 175 ? -19.393 -9.760 21.851 1.00 91.50 175 ASP A O 1
ATOM 1397 N N . GLU A 1 176 ? -19.477 -11.401 20.332 1.00 87.94 176 GLU A N 1
ATOM 1398 C CA . GLU A 1 176 ? -18.082 -11.205 19.899 1.00 87.94 176 GLU A CA 1
ATOM 1399 C C . GLU A 1 176 ? -17.899 -9.852 19.211 1.00 87.94 176 GLU A C 1
ATOM 1401 O O . GLU A 1 176 ? -16.877 -9.190 19.398 1.00 87.94 176 GLU A O 1
ATOM 1406 N N . LYS A 1 177 ? -18.907 -9.400 18.457 1.00 89.62 177 LYS A N 1
ATOM 1407 C CA . LYS A 1 177 ? -18.897 -8.081 17.825 1.00 89.62 177 LYS A CA 1
ATOM 1408 C C . LYS A 1 177 ? -18.846 -6.961 18.862 1.00 89.62 177 LYS A C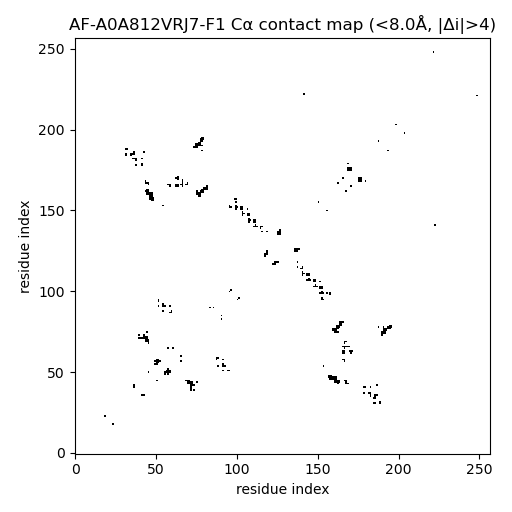 1
ATOM 1410 O O . LYS A 1 177 ? -18.037 -6.046 18.716 1.00 89.62 177 LYS A O 1
ATOM 1415 N N . SER A 1 178 ? -19.671 -7.024 19.906 1.00 90.19 178 SER A N 1
ATOM 1416 C CA . SER A 1 178 ? -19.674 -6.013 20.969 1.00 90.19 178 SER A CA 1
ATOM 1417 C C . SER A 1 178 ? -18.343 -5.995 21.729 1.00 90.19 178 SER A C 1
ATOM 1419 O O . SER A 1 178 ? -17.758 -4.928 21.912 1.00 90.19 178 SER A O 1
ATOM 1421 N N . GLN A 1 179 ? -17.790 -7.166 22.065 1.00 90.00 179 GLN A N 1
ATOM 1422 C CA . GLN A 1 179 ? -16.475 -7.277 22.704 1.00 90.00 179 GLN A CA 1
ATOM 1423 C C . GLN A 1 179 ? -15.344 -6.745 21.817 1.00 90.00 179 GLN A C 1
ATOM 1425 O O . GLN A 1 179 ? -14.422 -6.095 22.318 1.00 90.00 179 GLN A O 1
ATOM 1430 N N . ALA A 1 180 ? -15.411 -6.982 20.506 1.00 87.62 180 ALA A N 1
ATOM 1431 C CA . ALA A 1 180 ? -14.441 -6.461 19.550 1.00 87.62 180 ALA A CA 1
ATOM 1432 C C . ALA A 1 180 ? -14.522 -4.933 19.420 1.00 87.62 180 ALA A C 1
ATOM 1434 O O . ALA A 1 180 ? -13.486 -4.272 19.404 1.00 87.62 180 ALA A O 1
ATOM 1435 N N . ILE A 1 181 ? -15.732 -4.361 19.393 1.00 87.44 181 ILE A N 1
ATOM 1436 C CA . ILE A 1 181 ? -15.940 -2.904 19.373 1.00 87.44 181 ILE A CA 1
ATOM 1437 C C . ILE A 1 181 ? -15.392 -2.267 20.655 1.00 87.44 181 ILE A C 1
ATOM 1439 O O . ILE A 1 181 ? -14.648 -1.292 20.580 1.00 87.44 181 ILE A O 1
ATOM 1443 N N . LEU A 1 182 ? -15.680 -2.854 21.822 1.00 88.50 182 LEU A N 1
ATOM 1444 C CA . LEU A 1 182 ? -15.136 -2.391 23.104 1.00 88.50 182 LEU A CA 1
ATOM 1445 C C . LEU A 1 182 ? -13.604 -2.521 23.166 1.00 88.50 182 LEU A C 1
ATOM 1447 O O . LEU A 1 182 ? -12.933 -1.691 23.776 1.00 88.50 182 LEU A O 1
ATOM 1451 N N . SER A 1 183 ? -13.037 -3.523 22.488 1.00 87.94 183 SER A N 1
ATOM 1452 C CA . SER A 1 183 ? -11.586 -3.729 22.396 1.00 87.94 183 SER A CA 1
ATOM 1453 C C . SER A 1 183 ? -10.900 -2.844 21.345 1.00 87.94 183 SER A C 1
ATOM 1455 O O . SER A 1 183 ? -9.672 -2.834 21.287 1.00 87.94 183 SER A O 1
ATOM 1457 N N . MET A 1 184 ? -11.637 -2.079 20.529 1.00 87.75 184 MET A N 1
ATOM 1458 C CA . MET A 1 184 ? -11.059 -1.296 19.428 1.00 87.75 184 MET A CA 1
ATOM 1459 C C . MET A 1 184 ? -10.049 -0.255 19.923 1.00 87.75 184 MET A C 1
ATOM 1461 O O . MET A 1 184 ? -8.975 -0.109 19.345 1.00 87.75 184 MET A O 1
ATOM 1465 N N . GLY A 1 185 ? -10.343 0.423 21.037 1.00 85.12 185 GLY A N 1
ATOM 1466 C CA . GLY A 1 185 ? -9.408 1.384 21.630 1.00 85.12 185 GLY A CA 1
ATOM 1467 C C . GLY A 1 185 ? -8.099 0.734 22.092 1.00 85.12 185 GLY A C 1
ATOM 1468 O O . GLY A 1 185 ? -7.026 1.310 21.925 1.00 85.12 185 GLY A O 1
ATOM 1469 N N . ALA A 1 186 ? -8.167 -0.504 22.590 1.00 84.69 186 ALA A N 1
ATOM 1470 C CA . ALA A 1 186 ? -6.980 -1.276 22.945 1.00 84.69 186 ALA A CA 1
ATOM 1471 C C . ALA A 1 186 ? -6.197 -1.739 21.704 1.00 84.69 186 ALA A C 1
ATOM 1473 O O . ALA A 1 186 ? -4.971 -1.689 21.706 1.00 84.69 186 ALA A O 1
ATOM 1474 N N . ILE A 1 187 ? -6.886 -2.127 20.625 1.00 84.69 187 ILE A N 1
ATOM 1475 C CA . ILE A 1 187 ? -6.259 -2.501 19.346 1.00 84.69 187 ILE A CA 1
ATOM 1476 C C . ILE A 1 187 ? -5.497 -1.315 18.746 1.00 84.69 187 ILE A C 1
ATOM 1478 O O . ILE A 1 187 ? -4.356 -1.475 18.315 1.00 84.69 187 ILE A O 1
ATOM 1482 N N . LEU A 1 188 ? -6.091 -0.118 18.767 1.00 83.88 188 LEU A N 1
ATOM 1483 C CA . LEU A 1 188 ? -5.435 1.105 18.297 1.00 83.88 188 LEU A CA 1
ATOM 1484 C C . LEU A 1 188 ? -4.174 1.424 19.107 1.00 83.88 188 LEU A C 1
ATOM 1486 O O . LEU A 1 188 ? -3.173 1.840 18.532 1.00 83.88 188 LEU A O 1
ATOM 1490 N N . LYS A 1 189 ? -4.192 1.164 20.419 1.00 83.00 189 LYS A N 1
ATOM 1491 C CA . LYS A 1 189 ? -3.019 1.311 21.291 1.00 83.00 189 LYS A CA 1
ATOM 1492 C C . LYS A 1 189 ? -1.906 0.300 20.976 1.00 83.00 189 LYS A C 1
ATOM 1494 O O . LYS A 1 189 ? -0.738 0.607 21.188 1.00 83.00 189 LYS A O 1
ATOM 1499 N N . CYS A 1 190 ? -2.252 -0.888 20.482 1.00 80.88 190 CYS A N 1
ATOM 1500 C CA . CYS A 1 190 ? -1.292 -1.924 20.085 1.00 80.88 190 CYS A CA 1
ATOM 1501 C C . CYS A 1 190 ? -0.713 -1.732 18.670 1.00 80.88 190 CYS A C 1
ATOM 1503 O O . CYS A 1 190 ? 0.193 -2.472 18.291 1.00 80.88 190 CYS A O 1
ATOM 1505 N N . SER A 1 191 ? -1.225 -0.784 17.879 1.00 79.69 191 SER A N 1
ATOM 1506 C CA . SER A 1 191 ? -0.705 -0.497 16.538 1.00 79.69 191 SER A CA 1
ATOM 1507 C C . SER A 1 191 ? 0.569 0.344 16.636 1.00 79.69 191 SER A C 1
ATOM 1509 O O . SER A 1 191 ? 0.527 1.469 17.128 1.00 79.69 191 SER A O 1
ATOM 1511 N N . GLU A 1 192 ? 1.703 -0.165 16.139 1.00 73.69 192 GLU A N 1
ATOM 1512 C CA . GLU A 1 192 ? 2.975 0.587 16.139 1.00 73.69 192 GLU A CA 1
ATOM 1513 C C . GLU A 1 192 ? 2.912 1.845 15.269 1.00 73.69 192 GLU A C 1
ATOM 1515 O O . GLU A 1 192 ? 3.601 2.837 15.522 1.00 73.69 192 GLU A O 1
ATOM 1520 N N . LYS A 1 193 ? 2.096 1.801 14.213 1.00 69.25 193 LYS A N 1
ATOM 1521 C CA . LYS A 1 193 ? 1.902 2.925 13.304 1.00 69.25 193 LYS A CA 1
ATOM 1522 C C . LYS A 1 193 ? 0.536 3.541 13.565 1.00 69.25 193 LYS A C 1
ATOM 1524 O O . LYS A 1 193 ? -0.454 2.799 13.582 1.00 69.25 193 LYS A O 1
ATOM 1529 N N . PRO A 1 194 ? 0.448 4.872 13.741 1.00 59.19 194 PRO A N 1
ATOM 1530 C CA . PRO A 1 194 ? -0.845 5.532 13.761 1.00 59.19 194 PRO A CA 1
ATOM 1531 C C . PRO A 1 194 ? -1.582 5.199 12.454 1.00 59.19 194 PRO A C 1
ATOM 1533 O O . PRO A 1 194 ? -0.930 5.083 11.408 1.00 59.19 194 PRO A O 1
ATOM 1536 N N . PRO A 1 195 ? -2.912 4.991 12.500 1.00 57.25 195 PRO A N 1
ATOM 1537 C CA . PRO A 1 195 ? -3.692 4.687 11.309 1.00 57.25 195 PRO A CA 1
ATOM 1538 C C . PRO A 1 195 ? -3.386 5.725 10.232 1.00 57.25 195 PRO A C 1
ATOM 1540 O O . PRO A 1 195 ? -3.282 6.917 10.528 1.00 57.25 195 PRO A O 1
ATOM 1543 N N . ALA A 1 196 ? -3.213 5.271 8.989 1.00 56.34 196 ALA A N 1
ATOM 1544 C CA . ALA A 1 196 ? -3.085 6.155 7.841 1.00 56.34 196 ALA A CA 1
ATOM 1545 C C . ALA A 1 196 ? -4.430 6.867 7.641 1.00 56.34 196 ALA A C 1
ATOM 1547 O O . ALA A 1 196 ? -5.271 6.441 6.853 1.00 56.34 196 ALA A O 1
ATOM 1548 N N . VAL A 1 197 ? -4.662 7.918 8.424 1.00 55.66 197 VAL A N 1
ATOM 1549 C CA . VAL A 1 197 ? -5.747 8.861 8.207 1.00 55.66 197 VAL A CA 1
ATOM 1550 C C . VAL A 1 197 ? -5.391 9.569 6.915 1.00 55.66 197 VAL A C 1
ATOM 1552 O O . VAL A 1 197 ? -4.452 10.363 6.856 1.00 55.66 197 VAL A O 1
ATOM 1555 N N . GLN A 1 198 ? -6.085 9.193 5.848 1.00 46.41 198 GLN A N 1
ATOM 1556 C CA . GLN A 1 198 ? -6.089 9.977 4.631 1.00 46.41 198 GLN A CA 1
ATOM 1557 C C . GLN A 1 198 ? -6.712 11.323 5.023 1.00 46.41 198 GLN A C 1
ATOM 1559 O O . GLN A 1 198 ? -7.815 11.310 5.573 1.00 46.41 198 GLN A O 1
ATOM 1564 N N . PRO A 1 199 ? -5.995 12.449 4.881 1.00 48.78 199 PRO A N 1
ATOM 1565 C CA . PRO A 1 199 ? -6.561 13.740 5.215 1.00 48.78 199 PRO A CA 1
ATOM 1566 C C . PRO A 1 199 ? -7.749 13.958 4.280 1.00 48.78 199 PRO A C 1
ATOM 1568 O O . PRO A 1 199 ? -7.561 14.159 3.083 1.00 48.78 199 PRO A O 1
ATOM 1571 N N . ASP A 1 200 ? -8.970 13.874 4.809 1.00 43.62 200 ASP A N 1
ATOM 1572 C CA . ASP A 1 200 ? -10.075 14.594 4.190 1.00 43.62 200 ASP A CA 1
ATOM 1573 C C . ASP A 1 200 ? -9.637 16.064 4.157 1.00 43.62 200 ASP A C 1
ATOM 1575 O O . ASP A 1 200 ? -9.165 16.594 5.169 1.00 43.62 200 ASP A O 1
ATOM 1579 N N . GLU A 1 201 ? -9.755 16.720 3.002 1.00 50.41 201 GLU A N 1
ATOM 1580 C CA . GLU A 1 201 ? -9.302 18.100 2.733 1.00 50.41 201 GLU A CA 1
ATOM 1581 C C . GLU A 1 201 ? -9.926 19.176 3.650 1.00 50.41 201 GLU A C 1
ATOM 1583 O O . GLU A 1 201 ? -9.746 20.371 3.442 1.00 50.41 201 GLU A O 1
ATOM 1588 N N . THR A 1 202 ? -10.659 18.790 4.693 1.00 49.19 202 THR A N 1
ATOM 1589 C CA . THR A 1 202 ? -11.375 19.702 5.583 1.00 49.19 202 THR A CA 1
ATOM 1590 C C . THR A 1 202 ? -10.581 20.105 6.836 1.00 49.19 202 THR A C 1
ATOM 1592 O O . THR A 1 202 ? -10.954 21.095 7.459 1.00 49.19 202 THR A O 1
ATOM 1595 N N . TYR A 1 203 ? -9.465 19.444 7.200 1.00 35.09 203 TYR A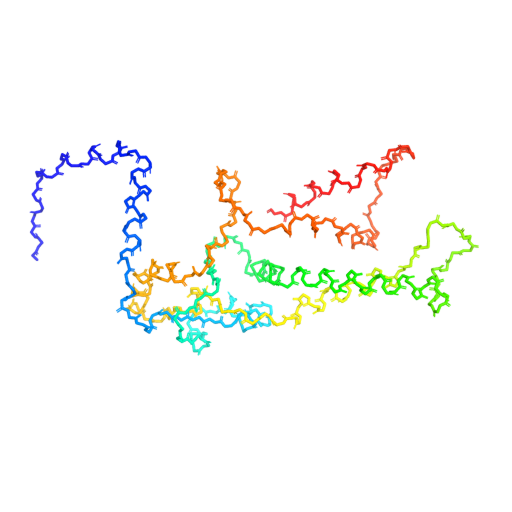 N 1
ATOM 1596 C CA . TYR A 1 203 ? -8.663 19.855 8.374 1.00 35.09 203 TYR A CA 1
ATOM 1597 C C . TYR A 1 203 ? -7.144 19.605 8.225 1.00 35.09 203 TYR A C 1
ATOM 1599 O O . TYR A 1 203 ? -6.723 18.454 8.091 1.00 35.09 203 TYR A O 1
ATOM 1607 N N . PRO A 1 204 ? -6.277 20.636 8.334 1.00 34.91 204 PRO A N 1
ATOM 1608 C CA . PRO A 1 204 ? -4.829 20.456 8.365 1.00 34.91 204 PRO A CA 1
ATOM 1609 C C . PRO A 1 204 ? -4.378 20.060 9.780 1.00 34.91 204 PRO A C 1
ATOM 1611 O O . PRO A 1 204 ? -4.031 20.912 10.596 1.00 34.91 204 PRO A O 1
ATOM 1614 N N . LEU A 1 205 ? -4.375 18.762 10.092 1.00 34.31 205 LEU A N 1
ATOM 1615 C CA . LEU A 1 205 ? -3.731 18.245 11.303 1.00 34.31 205 LEU A CA 1
ATOM 1616 C C . LEU A 1 205 ? -2.336 17.713 10.944 1.00 34.31 205 LEU A C 1
ATOM 1618 O O . LEU A 1 205 ? -2.157 16.583 10.492 1.00 34.31 205 LEU A O 1
ATOM 1622 N N . CYS A 1 206 ? -1.334 18.577 11.108 1.00 29.47 206 CYS A N 1
ATOM 1623 C CA . CYS A 1 206 ? 0.078 18.246 10.949 1.00 29.47 206 CYS A CA 1
ATOM 1624 C C . CYS A 1 206 ? 0.543 17.305 12.069 1.00 29.47 206 CYS A C 1
ATOM 1626 O O . CYS A 1 206 ? 0.847 17.753 13.171 1.00 29.47 206 CYS A O 1
ATOM 1628 N N . ILE A 1 207 ? 0.685 16.012 11.773 1.00 29.59 207 ILE A N 1
ATOM 1629 C CA . ILE A 1 207 ? 1.564 15.125 12.548 1.00 29.59 207 ILE A CA 1
ATOM 1630 C C . ILE A 1 207 ? 2.935 15.113 11.849 1.00 29.59 207 ILE A C 1
ATOM 1632 O O . ILE A 1 207 ? 3.000 14.825 10.649 1.00 29.59 207 ILE A O 1
ATOM 1636 N N . PRO A 1 208 ? 4.045 15.426 12.546 1.00 33.72 208 PRO A N 1
ATOM 1637 C CA . PRO A 1 208 ? 5.360 15.517 11.928 1.00 33.72 208 PRO A CA 1
ATOM 1638 C C . PRO A 1 208 ? 5.834 14.132 11.474 1.00 33.72 208 PRO A C 1
ATOM 1640 O O . PRO A 1 208 ? 6.181 13.257 12.267 1.00 33.72 208 PRO A O 1
ATOM 1643 N N . ARG A 1 209 ? 5.867 13.945 10.154 1.00 36.34 209 ARG A N 1
ATOM 1644 C CA . ARG A 1 209 ? 6.440 12.784 9.470 1.00 36.34 209 ARG A CA 1
ATOM 1645 C C . ARG A 1 209 ? 7.968 12.812 9.598 1.00 36.34 209 ARG A C 1
ATOM 1647 O O . ARG A 1 209 ? 8.631 13.621 8.956 1.00 36.34 209 ARG A O 1
ATOM 1654 N N . ARG A 1 210 ? 8.557 11.863 10.330 1.00 37.09 210 ARG A N 1
ATOM 1655 C CA . ARG A 1 210 ? 9.913 11.367 10.030 1.00 37.09 210 ARG A CA 1
ATOM 1656 C C . ARG A 1 210 ? 9.789 10.201 9.053 1.00 37.09 210 ARG A C 1
ATOM 1658 O O . ARG A 1 210 ? 9.669 9.062 9.478 1.00 37.09 210 ARG A O 1
ATOM 1665 N N . SER A 1 211 ? 9.790 10.491 7.756 1.00 33.78 211 SER A N 1
ATOM 1666 C CA . SER A 1 211 ? 10.502 9.686 6.753 1.00 33.78 211 SER A CA 1
ATOM 1667 C C . SER A 1 211 ? 10.402 10.386 5.400 1.00 33.78 211 SER A C 1
ATOM 1669 O O . SER A 1 211 ? 9.319 10.524 4.829 1.00 33.78 211 SER A O 1
ATOM 1671 N N . ALA A 1 212 ? 11.542 10.870 4.923 1.00 35.62 212 ALA A N 1
ATOM 1672 C CA . ALA A 1 212 ? 11.717 11.493 3.623 1.00 35.62 212 ALA A CA 1
ATOM 1673 C C . ALA A 1 212 ? 11.589 10.436 2.518 1.00 35.62 212 ALA A C 1
ATOM 1675 O O . ALA A 1 212 ? 12.568 9.765 2.204 1.00 35.62 212 ALA A O 1
ATOM 1676 N N . THR A 1 213 ? 10.394 10.223 1.957 1.00 32.50 213 THR A N 1
ATOM 1677 C CA . THR A 1 213 ? 10.228 9.467 0.693 1.00 32.50 213 THR A CA 1
ATOM 1678 C C . THR A 1 213 ? 8.868 9.718 0.026 1.00 32.50 213 THR A C 1
ATOM 1680 O O . THR A 1 213 ? 8.205 8.787 -0.417 1.00 32.50 213 THR A O 1
ATOM 1683 N N . VAL A 1 214 ? 8.404 10.968 -0.038 1.00 32.50 214 VAL A N 1
ATOM 1684 C CA . VAL A 1 214 ? 7.237 11.331 -0.865 1.00 32.50 214 VAL A CA 1
ATOM 1685 C C . VAL A 1 214 ? 7.597 12.550 -1.698 1.00 32.50 214 VAL A C 1
ATOM 1687 O O . VAL A 1 214 ? 7.155 13.642 -1.404 1.00 32.50 214 VAL A O 1
ATOM 1690 N N . ASP A 1 215 ? 8.451 12.328 -2.697 1.00 27.16 215 ASP A N 1
ATOM 1691 C CA . ASP A 1 215 ? 8.686 13.256 -3.818 1.00 27.16 215 ASP A CA 1
ATOM 1692 C C . ASP A 1 215 ? 8.891 12.500 -5.153 1.00 27.16 215 ASP A C 1
ATOM 1694 O O . ASP A 1 215 ? 9.306 13.070 -6.155 1.00 27.16 215 ASP A O 1
ATOM 1698 N N . ILE A 1 216 ? 8.581 11.195 -5.214 1.00 30.84 216 ILE A N 1
ATOM 1699 C CA . ILE A 1 216 ? 8.728 10.380 -6.437 1.00 30.84 216 ILE A CA 1
ATOM 1700 C C . ILE A 1 216 ? 7.388 9.723 -6.786 1.00 30.84 216 ILE A C 1
ATOM 1702 O O . ILE A 1 216 ? 7.266 8.505 -6.862 1.00 30.84 216 ILE A O 1
ATOM 1706 N N . ILE A 1 217 ? 6.339 10.530 -6.947 1.00 33.22 217 ILE A N 1
ATOM 1707 C CA . ILE A 1 217 ? 5.049 10.081 -7.491 1.00 33.22 217 ILE A CA 1
ATOM 1708 C C . ILE A 1 217 ? 4.522 11.181 -8.414 1.00 33.22 217 ILE A C 1
ATOM 1710 O O . ILE A 1 217 ? 3.610 11.895 -8.042 1.00 33.22 217 ILE A O 1
ATOM 1714 N N . CYS A 1 218 ? 5.134 11.352 -9.589 1.00 29.52 218 CYS A N 1
ATOM 1715 C CA . CYS A 1 218 ? 4.554 12.151 -10.686 1.00 29.52 218 CYS A CA 1
ATOM 1716 C C . CYS A 1 218 ? 5.026 11.732 -12.095 1.00 29.52 218 CYS A C 1
ATOM 1718 O O . CYS A 1 218 ? 4.590 12.320 -13.073 1.00 29.52 218 CYS A O 1
ATOM 1720 N N . ILE A 1 219 ? 5.894 10.721 -12.254 1.00 32.88 219 ILE A N 1
ATOM 1721 C CA . ILE A 1 219 ? 6.559 10.474 -13.554 1.00 32.88 219 ILE A CA 1
ATOM 1722 C C . ILE A 1 219 ? 5.884 9.370 -14.400 1.00 32.88 219 ILE A C 1
ATOM 1724 O O . ILE A 1 219 ? 6.159 9.256 -15.588 1.00 32.88 219 ILE A O 1
ATOM 1728 N N . ALA A 1 220 ? 4.971 8.561 -13.851 1.00 31.95 220 ALA A N 1
ATOM 1729 C CA . ALA A 1 220 ? 4.551 7.328 -14.535 1.00 31.95 220 ALA A CA 1
ATOM 1730 C C . ALA A 1 220 ? 3.243 7.391 -15.356 1.00 31.95 220 ALA A C 1
ATOM 1732 O O . ALA A 1 220 ? 2.997 6.454 -16.111 1.00 31.95 220 ALA A O 1
ATOM 1733 N N . ASP A 1 221 ? 2.417 8.442 -15.252 1.00 37.22 221 ASP A N 1
A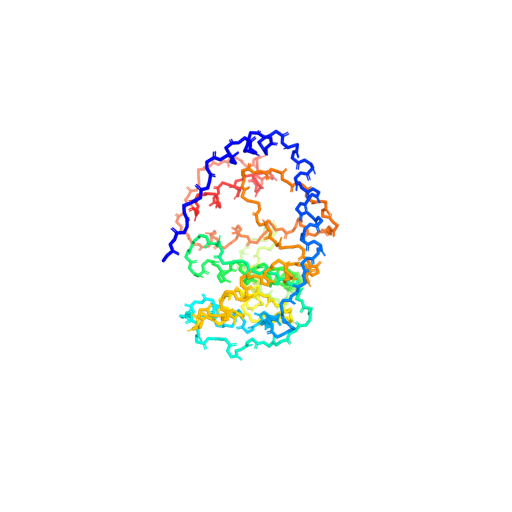TOM 1734 C CA . ASP A 1 221 ? 1.039 8.393 -15.793 1.00 37.22 221 ASP A CA 1
ATOM 1735 C C . ASP A 1 221 ? 0.831 9.139 -17.130 1.00 37.22 221 ASP A C 1
ATOM 1737 O O . ASP A 1 221 ? -0.107 8.858 -17.874 1.00 37.22 221 ASP A O 1
ATOM 1741 N N . ALA A 1 222 ? 1.752 10.026 -17.527 1.00 34.69 222 ALA A N 1
ATOM 1742 C CA . ALA A 1 222 ? 1.600 10.814 -18.758 1.00 34.69 222 ALA A CA 1
ATOM 1743 C C . ALA A 1 222 ? 1.796 9.995 -20.055 1.00 34.69 222 ALA A C 1
ATOM 1745 O O . ALA A 1 222 ? 1.298 10.367 -21.117 1.00 34.69 222 ALA A O 1
ATOM 1746 N N . THR A 1 223 ? 2.489 8.851 -20.003 1.00 40.91 223 THR A N 1
ATOM 1747 C CA . THR A 1 223 ? 2.787 8.057 -21.213 1.00 40.91 223 THR A CA 1
ATOM 1748 C C . THR A 1 223 ? 1.729 6.997 -21.530 1.00 40.91 223 THR A C 1
ATOM 1750 O O . THR A 1 223 ? 1.678 6.522 -22.665 1.00 40.91 223 THR A O 1
ATOM 1753 N N . LEU A 1 224 ? 0.868 6.628 -20.570 1.00 37.88 224 LEU A N 1
ATOM 1754 C CA . LEU A 1 224 ? -0.120 5.560 -20.766 1.00 37.88 224 LEU A CA 1
ATOM 1755 C C . LEU A 1 224 ? -1.345 6.028 -21.577 1.00 37.88 224 LEU A C 1
ATOM 1757 O O . LEU A 1 224 ? -1.927 5.232 -22.312 1.00 37.88 224 LEU A O 1
ATOM 1761 N N . PHE A 1 225 ? -1.702 7.318 -21.514 1.00 38.50 225 PHE A N 1
ATOM 1762 C CA . PHE A 1 225 ? -2.861 7.871 -22.234 1.00 38.50 225 PHE A CA 1
ATOM 1763 C C . PHE A 1 225 ? -2.542 8.492 -23.603 1.00 38.50 225 PHE A C 1
ATOM 1765 O O . PHE A 1 225 ? -3.428 8.578 -24.450 1.00 38.50 225 PHE A O 1
ATOM 1772 N N . ALA A 1 226 ? -1.282 8.831 -23.893 1.00 42.19 226 ALA A N 1
ATOM 1773 C CA . ALA A 1 226 ? -0.890 9.371 -25.201 1.00 42.19 226 ALA A CA 1
ATOM 1774 C C . ALA A 1 226 ? -0.897 8.323 -26.343 1.00 42.19 226 ALA A C 1
ATOM 1776 O O . ALA A 1 226 ? -0.794 8.681 -27.516 1.00 42.19 226 ALA A O 1
ATOM 1777 N N . GLY A 1 227 ? -1.022 7.027 -26.024 1.00 37.19 227 GLY A N 1
ATOM 1778 C CA . GLY A 1 227 ? -1.022 5.928 -27.001 1.00 37.19 227 GLY A CA 1
ATOM 1779 C C . GLY A 1 227 ? -2.390 5.560 -27.592 1.00 37.19 227 GLY A C 1
ATOM 1780 O O . GLY A 1 227 ? -2.443 4.848 -28.594 1.00 37.19 227 GLY A O 1
ATOM 1781 N N . LEU A 1 228 ? -3.496 6.036 -27.011 1.00 37.03 228 LEU A N 1
ATOM 1782 C CA . LEU A 1 228 ? -4.858 5.789 -27.499 1.00 37.03 228 LEU A CA 1
ATOM 1783 C C . LEU A 1 228 ? -5.339 7.030 -28.254 1.00 37.03 228 LEU A C 1
ATOM 1785 O O . LEU A 1 228 ? -5.970 7.924 -27.700 1.00 37.03 228 LEU A O 1
ATOM 1789 N N . GLY A 1 229 ? -4.957 7.116 -29.528 1.00 39.47 229 GLY A N 1
ATOM 1790 C CA . GLY A 1 229 ? -5.218 8.271 -30.380 1.00 39.47 229 GLY A CA 1
ATOM 1791 C C . GLY A 1 229 ? -6.701 8.627 -30.492 1.00 39.47 229 GLY A C 1
ATOM 1792 O O . GLY A 1 229 ? -7.421 7.998 -31.258 1.00 39.47 229 GLY A O 1
ATOM 1793 N N . ALA A 1 230 ? -7.125 9.672 -29.778 1.00 37.91 230 ALA A N 1
ATOM 1794 C CA . ALA A 1 230 ? -8.296 10.492 -30.091 1.00 37.91 230 ALA A CA 1
ATOM 1795 C C . ALA A 1 230 ? -8.340 11.777 -29.235 1.00 37.91 230 ALA A C 1
ATOM 1797 O O . ALA A 1 230 ? -9.355 12.067 -28.615 1.00 37.91 230 ALA A O 1
ATOM 1798 N N . PHE A 1 231 ? -7.267 12.573 -29.184 1.00 36.53 231 PHE A N 1
ATOM 1799 C CA . PHE A 1 231 ? -7.382 13.964 -28.726 1.00 36.53 231 PHE A CA 1
ATOM 1800 C C . PHE A 1 231 ? -6.301 14.831 -29.384 1.00 36.53 231 PHE A C 1
ATOM 1802 O O . PHE A 1 231 ? -5.109 14.591 -29.213 1.00 36.53 231 PHE A O 1
ATOM 1809 N N . ARG A 1 232 ? -6.716 15.812 -30.193 1.00 37.25 232 ARG A N 1
ATOM 1810 C CA . ARG A 1 232 ? -5.837 16.866 -30.725 1.00 37.25 232 ARG A CA 1
ATOM 1811 C C . ARG A 1 232 ? -5.841 18.018 -29.715 1.00 37.25 232 ARG A C 1
ATOM 1813 O O . ARG A 1 232 ? -6.878 18.674 -29.616 1.00 37.25 232 ARG A O 1
ATOM 1820 N N . PRO A 1 233 ? -4.746 18.304 -28.993 1.00 39.56 233 PRO A N 1
ATOM 1821 C CA . PRO A 1 233 ? -4.655 19.550 -28.249 1.00 39.56 233 PRO A CA 1
ATOM 1822 C C . PRO A 1 233 ? -4.426 20.732 -29.211 1.00 39.56 233 PRO A C 1
ATOM 1824 O O . PRO A 1 233 ? -3.882 20.546 -30.308 1.00 39.56 233 PRO A O 1
ATOM 1827 N N . PRO A 1 234 ? -4.862 21.947 -28.834 1.00 38.66 234 PRO A N 1
ATOM 1828 C CA . PRO A 1 234 ? -4.630 23.154 -29.613 1.00 38.66 234 PRO A CA 1
ATOM 1829 C C . PRO A 1 234 ? -3.131 23.465 -29.698 1.00 38.66 234 PRO A C 1
ATOM 1831 O O . PRO A 1 234 ? -2.351 23.181 -28.793 1.00 38.66 234 PRO A O 1
ATOM 1834 N N . THR A 1 235 ? -2.729 24.036 -30.828 1.00 42.16 235 THR A N 1
ATOM 1835 C CA . THR A 1 235 ? -1.349 24.399 -31.156 1.00 42.16 235 THR A CA 1
ATOM 1836 C C . THR A 1 235 ? -0.796 25.436 -30.176 1.00 42.16 235 THR A C 1
ATOM 1838 O O . THR A 1 235 ? -1.164 26.607 -30.261 1.00 42.16 235 THR A O 1
ATOM 1841 N N . CYS A 1 236 ? 0.118 25.025 -29.295 1.00 35.28 236 CYS A N 1
ATOM 1842 C CA . CYS A 1 236 ? 0.962 25.933 -28.517 1.00 35.28 236 CYS A CA 1
ATOM 1843 C C . CYS A 1 236 ? 2.374 26.007 -29.117 1.00 35.28 236 CYS A C 1
ATOM 1845 O O . CYS A 1 236 ? 2.931 25.013 -29.581 1.00 35.28 236 CYS A O 1
ATOM 1847 N N . SER A 1 237 ? 2.913 27.227 -29.141 1.00 39.69 237 SER A N 1
ATOM 1848 C CA . SER A 1 237 ? 4.211 27.603 -29.707 1.00 39.69 237 SER A CA 1
ATOM 1849 C C . SER A 1 237 ? 5.382 26.936 -28.974 1.00 39.69 237 SER A C 1
ATOM 1851 O O . SER A 1 237 ? 5.363 26.787 -27.754 1.00 39.69 237 SER A O 1
ATOM 1853 N N . ALA A 1 238 ? 6.427 26.580 -29.726 1.00 38.78 238 ALA A N 1
ATOM 1854 C CA . ALA A 1 238 ? 7.562 25.744 -29.318 1.00 38.78 238 ALA A CA 1
ATOM 1855 C C . ALA A 1 238 ? 8.480 26.325 -28.218 1.00 38.78 238 ALA A C 1
ATOM 1857 O O . ALA A 1 238 ? 9.505 25.721 -27.909 1.00 38.78 238 ALA A O 1
ATOM 1858 N N . HIS A 1 239 ? 8.140 27.469 -27.617 1.00 33.97 239 HIS A N 1
ATOM 1859 C CA . HIS A 1 239 ? 8.980 28.140 -26.620 1.00 33.97 239 HIS A CA 1
ATOM 1860 C C . HIS A 1 239 ? 8.541 27.935 -25.155 1.00 33.97 239 HIS A C 1
ATOM 1862 O O . HIS A 1 239 ? 9.303 28.291 -24.260 1.00 33.97 239 HIS A O 1
ATOM 1868 N N . ASP A 1 240 ? 7.393 27.285 -24.905 1.00 34.41 240 ASP A N 1
ATOM 1869 C CA . ASP A 1 240 ? 6.849 27.038 -23.550 1.00 34.41 240 ASP A CA 1
ATOM 1870 C C . ASP A 1 240 ? 6.891 25.555 -23.105 1.00 34.41 240 ASP A C 1
ATOM 1872 O O . ASP A 1 240 ? 6.385 25.184 -22.044 1.00 34.41 240 ASP A O 1
ATOM 1876 N N . MET A 1 241 ? 7.526 24.672 -23.882 1.00 36.66 241 MET A N 1
ATOM 1877 C CA . MET A 1 241 ? 7.398 23.212 -23.717 1.00 36.66 241 MET A CA 1
ATOM 1878 C C . MET A 1 241 ? 8.250 22.592 -22.589 1.00 36.66 241 MET A C 1
ATOM 1880 O O . MET A 1 241 ? 8.227 21.380 -22.413 1.00 36.66 241 MET A O 1
ATOM 1884 N N . ILE A 1 242 ? 8.997 23.388 -21.813 1.00 35.19 242 ILE A N 1
ATOM 1885 C CA . ILE A 1 242 ? 9.885 22.868 -20.748 1.00 35.19 242 ILE A CA 1
ATOM 1886 C C . ILE A 1 242 ? 9.287 23.048 -19.338 1.00 35.19 242 ILE A C 1
ATOM 1888 O O . ILE A 1 242 ? 9.740 22.406 -18.396 1.00 35.19 242 ILE A O 1
ATOM 1892 N N . VAL A 1 243 ? 8.221 23.842 -19.174 1.00 34.69 243 VAL A N 1
ATOM 1893 C CA . VAL A 1 243 ? 7.594 24.084 -17.852 1.00 34.69 243 VAL A CA 1
ATOM 1894 C C . VAL A 1 243 ? 6.135 23.592 -17.779 1.00 34.69 243 VAL A C 1
ATOM 1896 O O . VAL A 1 243 ? 5.566 23.500 -16.695 1.00 34.69 243 VAL A O 1
ATOM 1899 N N . ALA A 1 244 ? 5.534 23.188 -18.903 1.00 30.83 244 ALA A N 1
ATOM 1900 C CA . ALA A 1 244 ? 4.121 22.793 -18.967 1.00 30.83 244 ALA A CA 1
ATOM 1901 C C . ALA A 1 244 ? 3.811 21.347 -18.517 1.00 30.83 244 ALA A C 1
ATOM 1903 O O . ALA A 1 244 ? 2.645 21.021 -18.298 1.00 30.83 244 ALA A O 1
ATOM 1904 N N . ASP A 1 245 ? 4.819 20.487 -18.339 1.00 38.31 245 ASP A N 1
ATOM 1905 C CA . ASP A 1 245 ? 4.588 19.054 -18.070 1.00 38.31 245 ASP A CA 1
ATOM 1906 C C . ASP A 1 245 ? 4.236 18.751 -16.597 1.00 38.31 245 ASP A C 1
ATOM 1908 O O . ASP A 1 245 ? 3.789 17.660 -16.259 1.00 38.31 245 ASP A O 1
ATOM 1912 N N . VAL A 1 246 ? 4.395 19.735 -15.702 1.00 35.81 246 VAL A N 1
ATOM 1913 C CA . VAL A 1 246 ? 4.162 19.569 -14.254 1.00 35.81 246 VAL A CA 1
ATOM 1914 C C . VAL A 1 246 ? 2.818 20.160 -13.803 1.00 35.81 246 VAL A C 1
ATOM 1916 O O . VAL A 1 246 ? 2.210 19.654 -12.864 1.00 35.81 246 VAL A O 1
ATOM 1919 N N . THR A 1 247 ? 2.304 21.198 -14.471 1.00 33.69 247 THR A N 1
ATOM 1920 C CA . THR A 1 247 ? 1.096 21.929 -14.031 1.00 33.69 247 THR A CA 1
ATOM 1921 C C . THR A 1 247 ? -0.210 21.454 -14.671 1.00 33.69 247 THR A C 1
ATOM 1923 O O . THR A 1 247 ? -1.264 21.633 -14.066 1.00 33.69 247 THR A O 1
ATOM 1926 N N . CYS A 1 248 ? -0.183 20.801 -15.838 1.00 34.44 248 CYS A N 1
ATOM 1927 C CA . CYS A 1 248 ? -1.409 20.301 -16.481 1.00 34.44 248 CYS A CA 1
ATOM 1928 C C . CYS A 1 248 ? -1.945 18.996 -15.850 1.00 34.44 248 CYS A C 1
ATOM 1930 O O . CYS A 1 248 ? -3.134 18.702 -15.932 1.00 34.44 248 CYS A O 1
ATOM 1932 N N . VAL A 1 249 ? -1.087 18.231 -15.169 1.00 43.19 249 VAL A N 1
ATOM 1933 C CA . VAL A 1 249 ? -1.406 16.883 -14.659 1.00 43.19 249 VAL A CA 1
ATOM 1934 C C . VAL A 1 249 ? -2.224 16.918 -13.359 1.00 43.19 249 VAL A C 1
ATOM 1936 O O . VAL A 1 249 ? -2.995 16.001 -13.086 1.00 43.19 249 VAL A O 1
ATOM 1939 N N . HIS A 1 250 ? -2.148 18.014 -12.596 1.00 31.12 250 HIS A N 1
ATOM 1940 C CA . HIS A 1 250 ? -2.928 18.193 -11.365 1.00 31.12 250 HIS A CA 1
ATOM 1941 C C . HIS A 1 250 ? -4.442 18.363 -11.627 1.00 31.12 250 HIS A C 1
ATOM 1943 O O . HIS A 1 250 ? -5.247 18.124 -10.732 1.00 31.12 250 HIS A O 1
ATOM 1949 N N . ALA A 1 251 ? -4.852 18.738 -12.848 1.00 32.91 251 ALA A N 1
ATOM 1950 C CA . ALA A 1 251 ? -6.258 18.990 -13.178 1.00 32.91 251 ALA A CA 1
ATOM 1951 C C . ALA A 1 251 ? -7.056 17.712 -13.521 1.00 32.91 251 ALA A C 1
ATOM 1953 O O . ALA A 1 251 ? -8.225 17.612 -13.163 1.00 32.91 251 ALA A O 1
ATOM 1954 N N . SER A 1 252 ? -6.447 16.701 -14.155 1.00 34.94 252 SER A N 1
ATOM 1955 C CA . SER A 1 252 ? -7.201 15.537 -14.667 1.00 34.94 252 SER A CA 1
ATOM 1956 C C . SER A 1 252 ? -7.501 14.444 -13.639 1.00 34.94 252 SER A C 1
ATOM 1958 O O . SER A 1 252 ? -8.400 13.639 -13.868 1.00 34.94 252 SER A O 1
ATOM 1960 N N . MET A 1 253 ? -6.800 14.401 -12.501 1.00 32.97 253 MET A N 1
ATOM 1961 C CA . MET A 1 253 ? -7.084 13.412 -11.450 1.00 32.97 253 MET A CA 1
ATOM 1962 C C . MET A 1 253 ? -8.181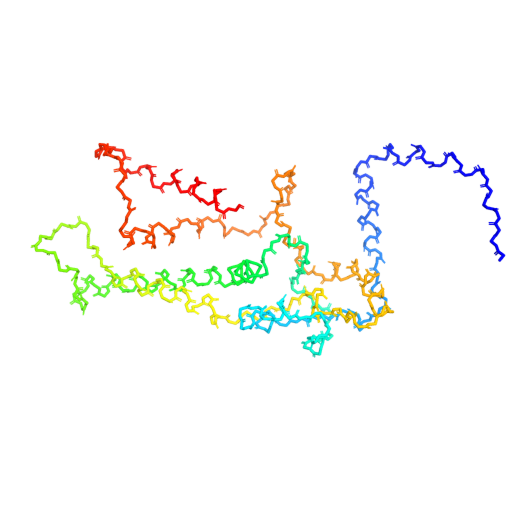 13.881 -10.475 1.00 32.97 253 MET A C 1
ATOM 1964 O O . MET A 1 253 ? -8.820 13.048 -9.837 1.00 32.97 253 MET A O 1
ATOM 1968 N N . VAL A 1 254 ? -8.447 15.194 -10.416 1.00 37.41 254 VAL A N 1
ATOM 1969 C CA . VAL A 1 254 ? -9.528 15.798 -9.611 1.00 37.41 254 VAL A CA 1
ATOM 1970 C C . VAL A 1 254 ? -10.890 15.722 -10.324 1.00 37.41 254 VAL A C 1
ATOM 1972 O O . VAL A 1 254 ? -11.918 15.749 -9.663 1.00 37.41 254 VAL A O 1
ATOM 1975 N N . GLU A 1 255 ? -10.932 15.533 -11.649 1.00 31.64 255 GLU A N 1
ATOM 1976 C CA . GLU A 1 255 ? -12.194 15.387 -12.405 1.00 31.64 255 GLU A CA 1
ATOM 1977 C C . GLU A 1 255 ? -12.695 13.931 -12.554 1.00 31.64 255 GLU A C 1
ATOM 1979 O O . GLU A 1 255 ? -13.771 13.706 -13.108 1.00 31.64 255 GLU A O 1
ATOM 1984 N N . ALA A 1 256 ? -11.949 12.927 -12.070 1.00 34.69 256 ALA A N 1
ATOM 1985 C CA . ALA A 1 256 ? -12.288 11.500 -12.221 1.00 34.69 256 ALA A CA 1
ATOM 1986 C C . ALA A 1 256 ? -12.721 10.787 -10.917 1.00 34.69 256 ALA A C 1
ATOM 1988 O O . ALA A 1 256 ? -12.898 9.561 -10.915 1.00 34.69 256 ALA A O 1
ATOM 1989 N N . VAL A 1 257 ? -12.917 11.539 -9.829 1.00 35.84 257 VAL A N 1
ATOM 1990 C CA . VAL A 1 257 ? -13.556 11.107 -8.569 1.00 35.84 257 VAL A CA 1
ATOM 1991 C C . VAL A 1 257 ? -14.829 11.915 -8.374 1.00 35.84 257 VAL A C 1
ATOM 1993 O O . VAL A 1 257 ? -15.850 11.282 -8.019 1.00 35.84 257 VAL A O 1
#

Foldseek 3Di:
DDDDDDPPPPPPPPVVVPPPPVNVVVVVVVVLVPDDQPDLLLAKWAFLQVCLPPLSVVLVDDFQPQLVRIDRDLAAQAEDEPPDPDDSNVVSLVSLCVQQVVVLLVVLVVVLVVVVVCVVVVVDDFPPDPDPDDDGDRPCSLVSSVVSSVCRSRPPGHGGIYDDCRHNQRPPDPVSNVSSVSRVSVNCVRHPDRHPPPDPPPDPDDDDDPDPDPPPPDPNDPPPPVPPDDDDDDDDDPPPPPPPSRPVVVPVVVVPD

Sequence (257 aa):
MCDAMDPTEAGAGENFLDMERDELEQLLATFVSRLQPVSTKSVRAVRTHEALRWFAQALRAPTGVMAEKSFETTEIDEFWSHSWHGRKWNKALTAMYLKNGMLATAVATFMSVVLAFIVGAGLLPPRFQEEPIYPFSSWWCSVAGSLLFCLVLVFWRPWQKIFVDVLCINQGSEDEKSQAILSMGAILKCSEKPPAVQPDETYPLCIPRRSATVDIICIADATLFAGLGAFRPPTCSAHDMIVADVTCVHASMVEAV

Solvent-accessible surface area (backbone atoms only — not comparable to full-atom values): 15964 Å² total; per-residue (Å²): 138,81,80,82,80,73,82,81,71,74,76,69,63,72,69,64,78,71,57,51,68,69,58,53,51,52,49,49,51,54,51,48,71,66,47,65,55,88,43,78,77,63,38,33,28,31,48,40,40,66,45,47,36,81,74,17,40,64,79,66,49,71,81,47,78,50,35,84,71,32,43,74,44,89,69,33,59,36,56,49,78,82,88,64,87,72,61,68,65,57,56,32,51,52,54,38,42,75,71,25,35,68,58,13,51,52,55,16,49,53,50,24,53,52,44,49,52,40,39,74,71,66,77,39,87,68,56,96,57,100,64,92,64,82,74,87,68,47,65,62,32,56,53,52,20,52,53,43,24,53,48,35,34,72,68,56,70,55,84,51,38,29,30,39,59,69,36,43,40,47,70,81,39,72,66,59,35,52,53,41,60,70,22,43,57,23,52,60,69,43,28,83,38,79,60,82,73,73,76,61,95,85,60,95,78,88,72,90,79,91,71,98,80,86,87,86,83,79,83,80,66,74,69,72,61,72,73,66,87,81,80,85,78,80,91,74,69,90,87,55,78,87,68,53,82,72,66,62,61,68,59,64,67,70,76,75,115

Secondary structure (DSSP, 8-state):
--PPPPGGGTTSSGGGTTS-HHHHHHHHHHHHHH---S-GGG-EEEEHHHHSHHHHHHHHSPTTTTGGG-EE-S-BSEEE-S---S-HHHHHHHHHHHHHHHHHHHHHHHHHHHHHHHHHTTSSPPP--SS--SS---HHHHHHHHHHHHHHHHH-----EEEEHHHHS-TT-HHHHHHHHHTHHHHHHHBSS-------TT------------S--SSSSHHHHTTS---------TTSTTTTTTTSHHHHTTS--